Protein AF-A0A2S7XRC5-F1 (afdb_monomer)

Sequence (316 aa):
MIKNNTPDPYVTLWNRCEAWFLEHLQDCMNGDDFTEYQSFRHNADTHIRARSRLYQGEKLDRVMVHQYSLKAGRSGLVIFGYPRVEYAIPCFLLHIGGMPPARTLLILDLAPIDPALDMTPFQTVAAQQRAVLGLPETQVEWLQSVTSPHLLYCPLKPLEPEQFFATFTATIETWRSAYIEPAQRDTNAAAVQRRSAAIVELKRVLLRNDPAFPVFTRAFGQSMSDVFAEAAFGGNPGVTIAEAVEPLPVPGSWINKKLGVSWNADAQERIHEAPAFLRPIIRRIIEKEAVKEEITVVTLELVLRCEKKYRSGMEL

Foldseek 3Di:
DPPPCPDDVVVVLLVVLVVLLCVLCVVFWVSPDWDKDKDWDDDPAWTKIKMWIWIAGDFWFIWIWIWIDTHVQWIWIWIWTHTQLQWQAFIWTWTWTDRPQAFIWTKTARWGLFPPDDCVLVLVLLVVLCVLFVFDLDDDVLCVVTGDSSIGTDHGGGGDSVSVSVSSSSNSVSRVPVGRVPIDGHPPPVSSVSSLVSLLVNLLSCLLAPPCLVVCCVRPNNVVSLVVSCNRAPTVVGDHPVNSQDDQDDAFPDDDPVLLATEGRLLSVVLSPHRPVCSVVLVVQLSVVCSVVVHNYHYNVSSVVSCVVCCVVVVD

Solvent-accessible surface area (backbone atoms only — not comparable to full-atom values): 17193 Å² total; per-residue (Å²): 131,85,74,83,80,70,74,56,68,63,60,54,48,49,51,51,54,51,53,51,51,50,67,77,37,44,94,52,29,44,80,91,54,64,52,76,50,77,49,78,45,80,58,101,88,41,62,29,40,37,39,39,37,39,32,36,34,90,60,26,51,36,32,30,46,33,42,39,35,62,43,94,63,30,37,37,40,35,35,43,34,38,40,26,44,43,34,79,37,50,29,39,41,37,42,37,28,50,39,62,48,64,24,20,32,36,41,41,38,62,19,61,34,49,94,86,58,83,53,63,71,59,43,54,51,35,56,53,40,32,61,76,69,69,43,63,92,65,80,55,78,83,45,59,90,49,44,40,101,51,52,44,46,37,89,49,37,66,48,61,67,67,61,48,49,53,44,52,50,54,51,49,54,45,45,41,65,73,26,56,69,72,45,56,81,54,85,53,66,71,61,29,51,47,24,36,52,40,50,38,50,36,44,38,49,44,71,45,47,51,76,57,49,72,51,36,28,73,71,66,33,59,74,54,29,50,51,53,47,44,64,72,28,38,69,67,71,46,50,54,70,78,78,45,54,74,80,78,75,64,75,48,66,55,60,43,77,91,71,60,30,37,31,37,42,67,29,51,53,62,45,65,75,42,36,64,82,51,36,67,57,53,51,54,52,51,54,50,50,28,54,76,68,73,42,48,61,44,37,46,66,56,51,56,50,47,49,59,65,46,44,78,77,51,79,124

pLDDT: mean 89.85, std 12.12, range [28.38, 98.69]

Organism: NCBI:txid61644

Secondary structure (DSSP, 8-state):
-----PPPHHHHHHHHHHHHHHHHTTTTS-TT-EEEEEEEEE-SS-EEEEEEEEE--SSEEEEEEEEEEEETTEEEEEEEEEEPTTB--PEEEEEEEEETTTEEEEEEEEE-SSTTS--HHHHHHHHHHHHHTT------TTTTTTS-TT-EEEEEE---HHHHHHHHHHHHHHIIIIIITTPPBP--HHHHHHHHHHHHHHHHHHHHH-TTHHHHHHHH-HHHHHHHHHHHH-SSS---HHHHSPPPPPTT--EETTTTEEE-HHHHHHHHTS-TTTHHHHHHHHHHHHHHTT-SEE-HHHHHHHHHHHHTTS--

Structure (mmCIF, N/CA/C/O backbone):
data_AF-A0A2S7XRC5-F1
#
_entry.id   AF-A0A2S7XRC5-F1
#
loop_
_atom_site.group_PDB
_atom_site.id
_atom_site.type_symbol
_atom_site.label_atom_id
_atom_site.label_alt_id
_atom_site.label_comp_id
_atom_site.label_asym_id
_atom_site.label_entity_id
_atom_site.label_seq_id
_atom_site.pdbx_PDB_ins_code
_atom_site.Cartn_x
_atom_site.Cartn_y
_atom_site.Cartn_z
_atom_site.occupancy
_atom_site.B_iso_or_equiv
_atom_site.auth_seq_id
_atom_site.auth_comp_id
_atom_site.auth_asym_id
_atom_site.auth_atom_id
_atom_site.pdbx_PDB_model_num
ATOM 1 N N . MET A 1 1 ? -12.806 -24.763 -27.937 1.00 33.81 1 MET A N 1
ATOM 2 C CA . MET A 1 1 ? -12.629 -25.412 -26.620 1.00 33.81 1 MET A CA 1
ATOM 3 C C . MET A 1 1 ? -12.665 -24.333 -25.557 1.00 33.81 1 MET A C 1
ATOM 5 O O . MET A 1 1 ? -11.723 -23.559 -25.459 1.00 33.81 1 MET A O 1
ATOM 9 N N . ILE A 1 2 ? -13.775 -24.231 -24.830 1.00 33.41 2 ILE A N 1
ATOM 10 C CA . ILE A 1 2 ? -13.886 -23.352 -23.664 1.00 33.41 2 ILE A CA 1
ATOM 11 C C . ILE A 1 2 ? -13.020 -24.010 -22.587 1.00 33.41 2 ILE A C 1
ATOM 13 O O . ILE A 1 2 ? -13.348 -25.101 -22.126 1.00 33.41 2 ILE A O 1
ATOM 17 N N . LYS A 1 3 ? -11.852 -23.434 -22.283 1.00 39.44 3 LYS A N 1
ATOM 18 C CA . LYS A 1 3 ? -11.022 -23.918 -21.173 1.00 39.44 3 LYS A CA 1
ATOM 19 C C . LYS A 1 3 ? -11.856 -23.789 -19.898 1.00 39.44 3 LYS A C 1
ATOM 21 O O . LYS A 1 3 ? -12.401 -22.720 -19.642 1.00 39.44 3 LYS A O 1
ATOM 26 N N . ASN A 1 4 ? -11.976 -24.881 -19.145 1.00 36.28 4 ASN A N 1
ATOM 27 C CA . ASN A 1 4 ? -12.626 -24.893 -17.839 1.00 36.28 4 ASN A CA 1
ATOM 28 C C . ASN A 1 4 ? -12.030 -23.774 -16.972 1.00 36.28 4 ASN A C 1
ATOM 30 O O . ASN A 1 4 ? -10.849 -23.805 -16.631 1.00 36.28 4 ASN A O 1
ATOM 34 N N . ASN A 1 5 ? -12.861 -22.776 -16.675 1.00 44.56 5 ASN A N 1
ATOM 35 C CA . ASN A 1 5 ? -12.553 -21.606 -15.859 1.00 44.56 5 ASN A CA 1
ATOM 36 C C . ASN A 1 5 ? -12.601 -22.006 -14.378 1.00 44.56 5 ASN A C 1
ATOM 38 O O . ASN A 1 5 ? -13.485 -21.587 -13.634 1.00 44.56 5 ASN A O 1
ATOM 42 N N . THR A 1 6 ? -11.685 -22.866 -13.938 1.00 48.94 6 THR A N 1
ATOM 43 C CA . THR A 1 6 ? -11.466 -23.025 -12.500 1.00 48.94 6 THR A CA 1
ATOM 44 C C . THR A 1 6 ? -10.952 -21.675 -11.985 1.00 48.94 6 THR A C 1
ATOM 46 O O . THR A 1 6 ? -9.970 -21.178 -12.547 1.00 48.94 6 THR A O 1
ATOM 49 N N . PRO A 1 7 ? -11.609 -21.033 -10.999 1.00 58.94 7 PRO A N 1
ATOM 50 C CA . PRO A 1 7 ? -11.143 -19.760 -10.466 1.00 58.94 7 PRO A CA 1
ATOM 51 C C . PRO A 1 7 ? -9.694 -19.897 -10.005 1.00 58.94 7 PRO A C 1
ATOM 53 O O . PRO A 1 7 ? -9.343 -20.891 -9.369 1.00 58.94 7 PRO A O 1
ATOM 56 N N . ASP A 1 8 ? -8.858 -18.915 -10.340 1.00 65.19 8 ASP A N 1
ATOM 57 C CA . ASP A 1 8 ? -7.483 -18.855 -9.849 1.00 65.19 8 ASP A CA 1
ATOM 58 C C . ASP A 1 8 ? -7.513 -18.969 -8.307 1.00 65.19 8 ASP A C 1
ATOM 60 O O . ASP A 1 8 ? -8.201 -18.168 -7.661 1.00 65.19 8 ASP A O 1
ATOM 64 N N . PRO A 1 9 ? -6.827 -19.952 -7.692 1.00 62.81 9 PRO A N 1
ATOM 65 C CA . PRO A 1 9 ? -6.855 -20.142 -6.243 1.00 62.81 9 PRO A CA 1
ATOM 66 C C . PRO A 1 9 ? -6.414 -18.883 -5.480 1.00 62.81 9 PRO A C 1
ATOM 68 O O . PRO A 1 9 ? -6.882 -18.647 -4.368 1.00 62.81 9 PRO A O 1
ATOM 71 N N . TYR A 1 10 ? -5.617 -17.997 -6.080 1.00 67.06 10 TYR A N 1
ATOM 72 C CA . TYR A 1 10 ? -5.250 -16.721 -5.461 1.00 67.06 10 TYR A CA 1
ATOM 73 C C . TYR A 1 10 ? -6.361 -15.685 -5.523 1.00 67.06 10 TYR A C 1
ATOM 75 O O . TYR A 1 10 ? -6.536 -14.933 -4.573 1.00 67.06 10 TYR A O 1
ATOM 83 N N . VAL A 1 11 ? -7.193 -15.700 -6.568 1.00 70.50 11 VAL A N 1
ATOM 84 C CA . VAL A 1 11 ? -8.443 -14.924 -6.559 1.00 70.50 11 VAL A CA 1
ATOM 85 C C . VAL A 1 11 ? -9.335 -15.401 -5.410 1.00 70.50 11 VAL A C 1
ATOM 87 O O . VAL A 1 11 ? -9.959 -14.583 -4.742 1.00 70.50 11 VAL A O 1
ATOM 90 N N . THR A 1 12 ? -9.345 -16.704 -5.107 1.00 80.94 12 THR A N 1
ATOM 91 C CA . THR A 1 12 ? -10.087 -17.210 -3.940 1.00 80.94 12 THR A CA 1
ATOM 92 C C . THR A 1 12 ? -9.465 -16.790 -2.604 1.00 80.94 12 THR A C 1
ATOM 94 O O . THR A 1 12 ? -10.208 -16.440 -1.690 1.00 80.94 12 THR A O 1
ATOM 97 N N . LEU A 1 13 ? -8.132 -16.727 -2.500 1.00 88.44 13 LEU A N 1
ATOM 98 C CA . LEU A 1 13 ? -7.438 -16.196 -1.320 1.00 88.44 13 LEU A CA 1
ATOM 99 C C . LEU A 1 13 ? -7.739 -14.707 -1.106 1.00 88.44 13 LEU A C 1
ATOM 101 O O . LEU A 1 13 ? -8.114 -14.319 -0.005 1.00 88.44 13 LEU A O 1
ATOM 105 N N . TRP A 1 14 ? -7.642 -13.876 -2.148 1.00 92.06 14 TRP A N 1
ATOM 106 C CA . TRP A 1 14 ? -7.926 -12.439 -2.046 1.00 92.06 14 TRP A CA 1
ATOM 107 C C . TRP A 1 14 ? -9.383 -12.167 -1.693 1.00 92.06 14 TRP A C 1
ATOM 109 O O . TRP A 1 14 ? -9.654 -11.308 -0.858 1.00 92.06 14 TRP A O 1
ATOM 119 N N . ASN A 1 15 ? -10.315 -12.954 -2.238 1.00 92.69 15 ASN A N 1
ATOM 120 C CA . ASN A 1 15 ? -11.718 -12.898 -1.838 1.00 92.69 15 ASN A CA 1
ATOM 121 C C . ASN A 1 15 ? -11.915 -13.271 -0.363 1.00 92.69 15 ASN A C 1
ATOM 123 O O . ASN A 1 15 ? -12.696 -12.609 0.314 1.00 92.69 15 ASN A O 1
ATOM 127 N N . ARG A 1 16 ? -11.203 -14.286 0.152 1.00 94.81 16 ARG A N 1
ATOM 128 C CA . ARG A 1 16 ? -11.224 -14.632 1.585 1.00 94.81 16 ARG A CA 1
ATOM 129 C C . ARG A 1 16 ? -10.669 -13.497 2.445 1.00 94.81 16 ARG A C 1
ATOM 131 O O . ARG A 1 16 ? -11.303 -13.143 3.431 1.00 94.81 16 ARG A O 1
ATOM 138 N N . CYS A 1 17 ? -9.527 -12.915 2.071 1.00 96.62 17 CYS A N 1
ATOM 139 C CA . CYS A 1 17 ? -8.941 -11.771 2.775 1.00 96.62 17 CYS A CA 1
ATOM 140 C C . CYS A 1 17 ? -9.891 -10.569 2.798 1.00 96.62 17 CYS A C 1
ATOM 142 O O . CYS A 1 17 ? -10.114 -9.996 3.856 1.00 96.62 17 CYS A O 1
ATOM 144 N N . GLU A 1 18 ? -10.474 -10.199 1.655 1.00 95.88 18 GLU A N 1
ATOM 145 C CA . GLU A 1 18 ? -11.425 -9.086 1.584 1.00 95.88 18 GLU A CA 1
ATOM 146 C C . GLU A 1 18 ? -12.687 -9.363 2.402 1.00 95.88 18 GLU A C 1
ATOM 148 O O . GLU A 1 18 ? -13.096 -8.504 3.175 1.00 95.88 18 GLU A O 1
ATOM 153 N N . ALA A 1 19 ? -13.288 -10.549 2.270 1.00 95.56 19 ALA A N 1
ATOM 154 C CA . ALA A 1 19 ? -14.485 -10.903 3.028 1.00 95.56 19 ALA A CA 1
ATOM 155 C C . ALA A 1 19 ? -14.230 -10.828 4.537 1.00 95.56 19 ALA A C 1
ATOM 157 O O . ALA A 1 19 ? -14.980 -10.171 5.254 1.00 95.56 19 ALA A O 1
ATOM 158 N N . TRP A 1 20 ? -13.125 -11.425 4.993 1.00 96.56 20 TRP A N 1
ATOM 159 C CA . TRP A 1 20 ? -12.735 -11.395 6.398 1.00 96.56 20 TRP A CA 1
ATOM 160 C C . TRP A 1 20 ? -12.463 -9.956 6.868 1.00 96.56 20 TRP A C 1
ATOM 162 O O . TRP A 1 20 ? -12.949 -9.559 7.922 1.00 96.56 20 TRP A O 1
ATOM 172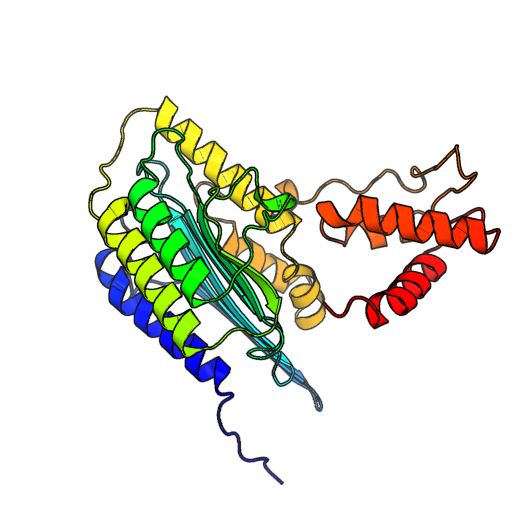 N N . PHE A 1 21 ? -11.757 -9.141 6.072 1.00 96.94 21 PHE A N 1
ATOM 173 C CA . PHE A 1 21 ? -11.474 -7.734 6.392 1.00 96.94 21 PHE A CA 1
ATOM 174 C C . PHE A 1 21 ? -12.752 -6.915 6.587 1.00 96.94 21 PHE A C 1
ATOM 176 O O . PHE A 1 21 ? -12.858 -6.167 7.557 1.00 96.94 21 PHE A O 1
ATOM 183 N N . LEU A 1 22 ? -13.719 -7.060 5.678 1.00 95.31 22 LEU A N 1
ATOM 184 C CA . LEU A 1 22 ? -14.979 -6.322 5.736 1.00 95.31 22 LEU A CA 1
ATOM 185 C C . LEU A 1 22 ? -15.842 -6.768 6.917 1.00 95.31 22 LEU A C 1
ATOM 187 O O . LEU A 1 22 ? -16.359 -5.916 7.630 1.00 95.31 22 LEU A O 1
ATOM 191 N N . GLU A 1 23 ? -15.938 -8.075 7.170 1.00 95.31 23 GLU A N 1
ATOM 192 C CA . GLU A 1 23 ? -16.656 -8.621 8.327 1.00 95.31 23 GLU A CA 1
ATOM 193 C C . GLU A 1 23 ? -16.067 -8.104 9.649 1.00 95.31 23 GLU A C 1
ATOM 195 O O . GLU A 1 23 ? -16.791 -7.645 10.530 1.00 95.31 23 GLU A O 1
ATOM 200 N N . HIS A 1 24 ? -14.739 -8.103 9.778 1.00 95.31 24 HIS A N 1
ATOM 201 C CA . HIS A 1 24 ? -14.077 -7.747 11.034 1.00 95.31 24 HIS A CA 1
ATOM 202 C C . HIS A 1 24 ? -13.977 -6.240 11.266 1.00 95.31 24 HIS A C 1
ATOM 204 O O . HIS A 1 24 ? -13.716 -5.831 12.395 1.00 95.31 24 HIS A O 1
ATOM 210 N N . LEU A 1 25 ? -14.200 -5.408 10.249 1.00 95.75 25 LEU A N 1
ATOM 211 C CA . LEU A 1 25 ? -14.214 -3.948 10.373 1.00 95.75 25 LEU A CA 1
ATOM 212 C C . LEU A 1 25 ? -15.591 -3.330 10.101 1.00 95.75 25 LEU A C 1
ATOM 214 O O . LEU A 1 25 ? -15.684 -2.109 9.986 1.00 95.75 25 LEU A O 1
ATOM 218 N N . GLN A 1 26 ? -16.655 -4.135 10.046 1.00 92.19 26 GLN A N 1
ATOM 219 C CA . GLN A 1 26 ? -18.020 -3.656 9.800 1.00 92.19 26 GLN A CA 1
ATOM 220 C C . GLN A 1 26 ? -18.483 -2.607 10.826 1.00 92.19 26 GLN A C 1
ATOM 222 O O . GLN A 1 26 ? -19.192 -1.676 10.474 1.00 92.19 26 GLN A O 1
ATOM 227 N N . ASP A 1 27 ? -18.023 -2.702 12.078 1.00 93.06 27 ASP A N 1
ATOM 228 C CA . ASP A 1 27 ? -18.359 -1.731 13.132 1.00 93.06 27 ASP A CA 1
ATOM 229 C C . ASP A 1 27 ? -17.512 -0.446 13.037 1.00 93.06 27 ASP A C 1
ATOM 231 O O . ASP A 1 27 ? -17.757 0.536 13.734 1.00 93.06 27 ASP A O 1
ATOM 235 N N . CYS A 1 28 ? -16.469 -0.457 12.203 1.00 94.88 28 CYS A N 1
ATOM 236 C CA . CYS A 1 28 ? -15.514 0.637 12.033 1.00 94.88 28 CYS A CA 1
ATOM 237 C C . CYS A 1 28 ? -15.735 1.425 10.731 1.00 94.88 28 CYS A C 1
ATOM 239 O O . CYS A 1 28 ? -15.130 2.487 10.562 1.00 94.88 28 CYS A O 1
ATOM 241 N N . MET A 1 29 ? -16.551 0.909 9.806 1.00 94.69 29 MET A N 1
ATOM 242 C CA . MET A 1 29 ? -16.773 1.457 8.465 1.00 94.69 29 MET A CA 1
ATOM 243 C C . MET A 1 29 ? -18.224 1.269 8.024 1.00 94.69 29 MET A C 1
ATOM 245 O O . MET A 1 29 ? -18.870 0.294 8.387 1.00 94.69 29 MET A O 1
ATOM 249 N N . ASN A 1 30 ? -18.712 2.141 7.148 1.00 91.38 30 ASN A N 1
ATOM 250 C CA . ASN A 1 30 ? -20.016 1.970 6.517 1.00 91.38 30 ASN A CA 1
ATOM 251 C C . ASN A 1 30 ? -19.914 0.910 5.409 1.00 91.38 30 ASN A C 1
ATOM 253 O O . ASN A 1 30 ? -19.579 1.226 4.270 1.00 91.38 30 ASN A O 1
ATOM 257 N N . GLY A 1 31 ? -20.180 -0.356 5.738 1.00 87.50 31 GLY A N 1
ATOM 258 C CA . GLY A 1 31 ? -20.081 -1.467 4.779 1.00 87.50 31 GLY A CA 1
ATOM 259 C C . GLY A 1 31 ? -21.013 -1.340 3.565 1.00 87.50 31 GLY A C 1
ATOM 260 O O . GLY A 1 31 ? -20.661 -1.790 2.475 1.00 87.50 31 GLY A O 1
ATOM 261 N N . ASP A 1 32 ? -22.158 -0.678 3.741 1.00 90.25 32 ASP A N 1
ATOM 262 C CA . ASP A 1 32 ? -23.186 -0.503 2.705 1.00 90.25 32 ASP A CA 1
ATOM 263 C C . ASP A 1 32 ? -23.032 0.792 1.884 1.00 90.25 32 ASP A C 1
ATOM 265 O O . ASP A 1 32 ? -23.753 0.987 0.905 1.00 90.25 32 ASP A O 1
ATOM 269 N N . ASP A 1 33 ? -22.097 1.674 2.255 1.00 92.62 33 ASP A N 1
ATOM 270 C CA . ASP A 1 33 ? -21.839 2.947 1.573 1.00 92.62 33 ASP A CA 1
ATOM 271 C C . ASP A 1 33 ? -20.382 3.007 1.109 1.00 92.62 33 ASP A C 1
ATOM 273 O O . ASP A 1 33 ? -19.465 3.353 1.860 1.00 92.62 33 ASP A O 1
ATOM 277 N N . PHE A 1 34 ? -20.162 2.611 -0.145 1.00 95.69 34 PHE A N 1
ATOM 278 C CA . PHE A 1 34 ? -18.839 2.586 -0.750 1.00 95.69 34 PHE A C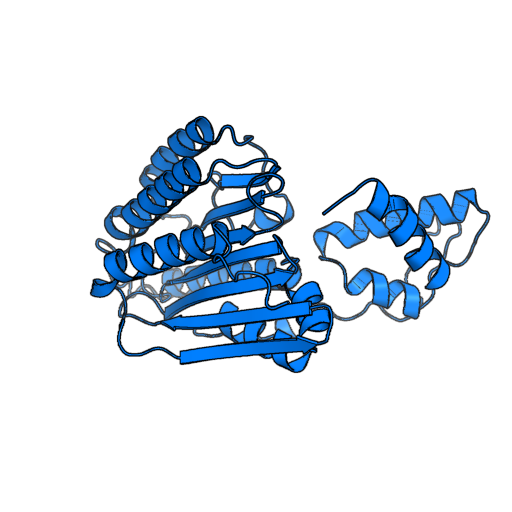A 1
ATOM 279 C C . PHE A 1 34 ? -18.854 3.064 -2.198 1.00 95.69 34 PHE A C 1
ATOM 281 O O . PHE A 1 34 ? -19.815 2.880 -2.945 1.00 95.69 34 PHE A O 1
ATOM 288 N N . THR A 1 35 ? -17.728 3.633 -2.623 1.00 96.69 35 THR A N 1
ATOM 289 C CA . THR A 1 35 ? -17.473 3.938 -4.037 1.00 96.69 35 THR A CA 1
ATOM 290 C C . THR A 1 35 ? -16.645 2.823 -4.660 1.00 96.69 35 THR A C 1
ATOM 292 O O . THR A 1 35 ? -15.665 2.372 -4.066 1.00 96.69 35 THR A O 1
ATOM 295 N N . GLU A 1 36 ? -17.002 2.384 -5.868 1.00 96.56 36 GLU A N 1
ATOM 296 C CA . GLU A 1 36 ? -16.276 1.334 -6.584 1.00 96.56 36 GLU A CA 1
ATOM 297 C C . GLU A 1 36 ? -15.803 1.798 -7.962 1.00 96.56 36 GLU A C 1
ATOM 299 O O . GLU A 1 36 ? -16.566 2.346 -8.755 1.00 96.56 36 GLU A O 1
ATOM 304 N N . TYR A 1 37 ? -14.540 1.503 -8.264 1.00 94.75 37 TYR A N 1
ATOM 305 C CA . TYR A 1 37 ? -13.946 1.665 -9.585 1.00 94.75 37 TYR A CA 1
ATOM 306 C C . TYR A 1 37 ? -13.576 0.292 -10.122 1.00 94.75 37 TYR A C 1
ATOM 308 O O . TYR A 1 37 ? -12.879 -0.475 -9.454 1.00 94.75 37 TYR A O 1
ATOM 316 N N . GLN A 1 38 ? -14.006 -0.013 -11.341 1.00 94.44 38 GLN A N 1
ATOM 317 C CA . GLN A 1 38 ? -13.628 -1.240 -12.028 1.00 94.44 38 GLN A CA 1
ATOM 318 C C . GLN A 1 38 ? -13.023 -0.917 -13.386 1.00 94.44 38 GLN A C 1
ATOM 320 O O . GLN A 1 38 ? -13.553 -0.104 -14.140 1.00 94.44 38 GLN A O 1
ATOM 325 N N . SER A 1 39 ? -11.940 -1.610 -13.719 1.00 92.44 39 SER A N 1
ATOM 326 C CA . SER A 1 39 ? -11.398 -1.632 -15.068 1.00 92.44 39 SER A CA 1
ATOM 327 C C . SER A 1 39 ? -11.274 -3.068 -15.553 1.00 92.44 39 SER A C 1
ATOM 329 O O . SER A 1 39 ? -10.920 -3.995 -14.815 1.00 92.44 39 SER A O 1
ATOM 331 N N . PHE A 1 40 ? -11.588 -3.253 -16.828 1.00 92.56 40 PHE A N 1
ATOM 332 C CA . PHE A 1 40 ? -11.475 -4.532 -17.497 1.00 92.56 40 PHE A CA 1
ATOM 333 C C . PHE A 1 40 ? -10.897 -4.316 -18.886 1.00 92.56 40 PHE A C 1
ATOM 335 O O . PHE A 1 40 ? -11.355 -3.455 -19.637 1.00 92.56 40 PHE A O 1
ATOM 342 N N . ARG A 1 41 ? -9.884 -5.108 -19.230 1.00 88.38 41 ARG A N 1
ATOM 343 C CA . ARG A 1 41 ? -9.322 -5.160 -20.574 1.00 88.38 41 ARG A CA 1
ATOM 344 C C . ARG A 1 41 ? -9.315 -6.597 -21.050 1.00 88.38 41 ARG A C 1
ATOM 346 O O . ARG A 1 41 ? -8.783 -7.483 -20.384 1.00 88.38 41 ARG A O 1
ATOM 353 N N . HIS A 1 42 ? -9.870 -6.785 -22.237 1.00 85.94 42 HIS A N 1
ATOM 354 C CA . HIS A 1 42 ? -9.969 -8.075 -22.890 1.00 85.94 42 HIS A CA 1
ATOM 355 C C . HIS A 1 42 ? -9.409 -7.990 -24.303 1.00 85.94 42 HIS A C 1
ATOM 357 O O . HIS A 1 42 ? -9.790 -7.117 -25.083 1.00 85.94 42 HIS A O 1
ATOM 363 N N . ASN A 1 43 ? -8.509 -8.908 -24.627 1.00 82.31 43 ASN A N 1
ATOM 364 C CA . ASN A 1 43 ? -8.133 -9.224 -25.998 1.00 82.31 43 ASN A CA 1
ATOM 365 C C . ASN A 1 43 ? -7.902 -10.740 -26.125 1.00 82.31 43 ASN A C 1
ATOM 367 O O . ASN A 1 43 ? -8.078 -11.477 -25.157 1.00 82.31 43 ASN A O 1
ATOM 371 N N . ALA A 1 44 ? -7.511 -11.196 -27.318 1.00 77.88 44 ALA A N 1
ATOM 372 C CA . ALA A 1 44 ? -7.331 -12.617 -27.620 1.00 77.88 44 ALA A CA 1
ATOM 373 C C . ALA A 1 44 ? -6.404 -13.361 -26.634 1.00 77.88 44 ALA A C 1
ATOM 375 O O . ALA A 1 44 ? -6.629 -14.540 -26.371 1.00 77.88 44 ALA A O 1
ATOM 376 N N . ASP A 1 45 ? -5.423 -12.666 -26.047 1.00 73.38 45 ASP A N 1
ATOM 377 C CA . ASP A 1 45 ? -4.353 -13.273 -25.245 1.00 73.38 45 ASP A CA 1
ATOM 378 C C . ASP A 1 45 ? -4.356 -12.842 -23.769 1.00 73.38 45 ASP A C 1
ATOM 380 O O . ASP A 1 45 ? -3.660 -13.433 -22.942 1.00 73.38 45 ASP A O 1
ATOM 384 N N . THR A 1 46 ? -5.115 -11.802 -23.405 1.00 75.62 46 THR A N 1
ATOM 385 C CA . THR A 1 46 ? -5.064 -11.191 -22.069 1.00 75.62 46 THR A CA 1
ATOM 386 C C . THR A 1 46 ? -6.444 -10.844 -21.531 1.00 75.62 46 THR A C 1
ATOM 388 O O . THR A 1 46 ? -7.294 -10.277 -22.216 1.00 75.62 46 THR A O 1
ATOM 391 N N . HIS A 1 47 ? -6.638 -11.196 -20.263 1.00 84.31 47 HIS A N 1
ATOM 392 C CA . HIS A 1 47 ? -7.784 -10.824 -19.448 1.00 84.31 47 HIS A CA 1
ATOM 393 C C . HIS A 1 47 ? -7.230 -10.099 -18.226 1.00 84.31 47 HIS A C 1
ATOM 395 O O . HIS A 1 47 ? -6.648 -10.728 -17.343 1.00 84.31 47 HIS A O 1
ATOM 401 N N . ILE A 1 48 ? -7.356 -8.776 -18.220 1.00 89.62 48 ILE A N 1
ATOM 402 C CA . ILE A 1 48 ? -6.843 -7.913 -17.158 1.00 89.62 48 ILE A CA 1
ATOM 403 C C . ILE A 1 48 ? -8.042 -7.312 -16.436 1.00 89.62 48 ILE A C 1
ATOM 405 O O . ILE A 1 48 ? -8.925 -6.738 -17.075 1.00 89.62 48 ILE A O 1
ATOM 409 N N . ARG A 1 49 ? -8.076 -7.419 -15.112 1.00 92.88 49 ARG A N 1
ATOM 410 C CA . ARG A 1 49 ? -9.116 -6.832 -14.269 1.00 92.88 49 ARG A CA 1
ATOM 411 C C . ARG A 1 49 ? -8.477 -6.110 -13.096 1.00 92.88 49 ARG A C 1
ATOM 413 O O . ARG A 1 49 ? -7.549 -6.637 -12.491 1.00 92.88 49 ARG A O 1
ATOM 420 N N . ALA A 1 50 ? -9.009 -4.951 -12.748 1.00 93.88 50 ALA A N 1
ATOM 421 C CA . ALA A 1 50 ? -8.730 -4.304 -11.478 1.00 93.88 50 ALA A CA 1
ATOM 422 C C . ALA A 1 50 ? -10.028 -3.755 -10.879 1.00 93.88 50 ALA A C 1
ATOM 424 O O . ALA A 1 50 ? -10.943 -3.360 -11.606 1.00 93.88 50 ALA A O 1
ATOM 425 N N . ARG A 1 51 ? -10.124 -3.776 -9.552 1.00 95.25 51 ARG A N 1
ATOM 426 C CA . ARG A 1 51 ? -11.270 -3.280 -8.792 1.00 95.25 51 ARG A CA 1
ATOM 427 C C . ARG A 1 51 ? -10.772 -2.587 -7.535 1.00 95.25 51 ARG A C 1
ATOM 429 O O . ARG A 1 51 ? -10.108 -3.238 -6.739 1.00 95.25 51 ARG A O 1
ATOM 436 N N . SER A 1 52 ? -11.154 -1.332 -7.335 1.00 96.88 52 SER A N 1
ATOM 437 C CA . SER A 1 52 ? -10.971 -0.591 -6.082 1.00 96.88 52 SER A CA 1
ATOM 438 C C . SER A 1 52 ? -12.323 -0.341 -5.433 1.00 96.88 52 SER A C 1
ATOM 440 O O . SER A 1 52 ? -13.214 0.179 -6.097 1.00 96.88 52 SER A O 1
ATOM 442 N N . ARG A 1 53 ? -12.458 -0.638 -4.143 1.00 97.38 53 ARG A N 1
ATOM 443 C CA . ARG A 1 53 ? -13.576 -0.201 -3.300 1.00 97.38 53 ARG A CA 1
ATOM 444 C C . ARG A 1 53 ? -13.070 0.758 -2.240 1.00 97.38 53 ARG A C 1
ATOM 446 O O . ARG A 1 53 ? -12.026 0.497 -1.648 1.00 97.38 53 ARG A O 1
ATOM 453 N N . LEU A 1 54 ? -13.798 1.844 -2.024 1.00 97.62 54 LEU A N 1
ATOM 454 C CA . LEU A 1 54 ? -13.495 2.865 -1.031 1.00 97.62 54 LEU A CA 1
ATOM 455 C C . LEU A 1 54 ? -14.598 2.915 0.012 1.00 97.62 54 LEU A C 1
ATOM 457 O O . LEU A 1 54 ? -15.740 3.212 -0.327 1.00 97.62 54 LEU A O 1
ATOM 461 N N . TYR A 1 55 ? -14.216 2.692 1.261 1.00 97.31 55 TYR A N 1
ATOM 462 C CA . TYR A 1 55 ? -15.081 2.792 2.427 1.00 97.31 55 TYR A CA 1
ATOM 463 C C . TYR A 1 55 ? -14.631 3.951 3.313 1.00 97.31 55 TYR A C 1
ATOM 465 O O . TYR A 1 55 ? -13.468 4.372 3.276 1.00 97.31 55 TYR A O 1
ATOM 473 N N . GLN A 1 56 ? -15.547 4.438 4.140 1.00 96.81 56 GLN A N 1
ATOM 474 C CA . GLN A 1 56 ? -15.276 5.432 5.175 1.00 96.81 56 GLN A CA 1
ATOM 475 C C . GLN A 1 56 ? -15.946 5.008 6.479 1.00 96.81 56 GLN A C 1
ATOM 477 O O . GLN A 1 56 ? -16.865 4.192 6.480 1.00 96.81 56 GLN A O 1
ATOM 482 N N . GLY A 1 57 ? -15.498 5.576 7.592 1.00 96.25 57 GLY A N 1
ATOM 483 C CA . GLY A 1 57 ? -16.095 5.350 8.900 1.00 96.25 57 GLY A CA 1
ATOM 484 C C . GLY A 1 57 ? -15.984 6.565 9.810 1.00 96.25 57 GLY A C 1
ATOM 485 O O . GLY A 1 57 ? -15.547 7.651 9.407 1.00 96.25 57 GLY A O 1
ATOM 486 N N . GLU A 1 58 ? -16.369 6.377 11.072 1.00 96.56 58 GLU A N 1
ATOM 487 C CA . GLU A 1 58 ? -16.250 7.428 12.084 1.00 96.56 58 GLU A CA 1
ATOM 488 C C . GLU A 1 58 ? -14.779 7.795 12.311 1.00 96.56 58 GLU A C 1
ATOM 490 O O . GLU A 1 58 ? -14.416 8.961 12.194 1.00 96.56 58 GLU A O 1
ATOM 495 N N . LYS A 1 59 ? -13.916 6.802 12.564 1.00 98.06 59 LYS A N 1
ATOM 496 C CA . LYS A 1 59 ? -12.488 7.012 12.869 1.00 98.06 59 LYS A CA 1
ATOM 497 C C . LYS A 1 59 ? -11.567 6.846 11.658 1.00 98.06 59 LYS A C 1
ATOM 499 O O . LYS A 1 59 ? -10.400 7.229 11.712 1.00 98.06 59 LYS A O 1
ATOM 504 N N . LEU A 1 60 ? -12.083 6.279 10.569 1.00 97.75 60 LEU A N 1
ATOM 505 C CA . LEU A 1 60 ? -11.341 5.991 9.344 1.00 97.75 60 LEU A CA 1
ATOM 506 C C . LEU A 1 60 ? -11.799 6.936 8.232 1.00 97.75 60 LEU A C 1
ATOM 508 O O . LEU A 1 60 ? -12.966 6.921 7.847 1.00 97.75 60 LEU A O 1
ATOM 512 N N . ASP A 1 61 ? -10.890 7.772 7.727 1.00 97.19 61 ASP A N 1
ATOM 513 C CA . ASP A 1 61 ? -11.198 8.724 6.652 1.00 97.19 61 ASP A CA 1
ATOM 514 C C . ASP A 1 61 ? -11.401 8.000 5.323 1.00 97.19 61 ASP A C 1
ATOM 516 O O . ASP A 1 61 ? -12.311 8.314 4.553 1.00 97.19 61 ASP A O 1
ATOM 520 N N . ARG A 1 62 ? -10.537 7.018 5.057 1.00 96.69 62 ARG A N 1
ATOM 521 C CA . ARG A 1 62 ? -10.539 6.285 3.800 1.00 96.69 62 ARG A CA 1
ATOM 522 C C . ARG A 1 62 ? -9.932 4.907 3.971 1.00 96.69 62 ARG A C 1
ATOM 524 O O . ARG A 1 62 ? -8.789 4.778 4.401 1.00 96.69 62 ARG A O 1
ATOM 531 N N . VAL A 1 63 ? -10.673 3.895 3.545 1.00 97.81 63 VAL A N 1
ATOM 532 C CA . VAL A 1 63 ? -10.200 2.517 3.453 1.00 97.81 63 VAL A CA 1
ATOM 533 C C . VAL A 1 63 ? -10.376 2.031 2.026 1.00 97.81 63 VAL A C 1
ATOM 535 O O . VAL A 1 63 ? -11.495 1.821 1.563 1.00 97.81 63 VAL A O 1
ATOM 538 N N . MET A 1 64 ? -9.264 1.877 1.316 1.00 97.75 64 MET A N 1
ATOM 539 C CA . MET A 1 64 ? -9.247 1.313 -0.025 1.00 97.75 64 MET A CA 1
ATOM 540 C C . MET A 1 64 ? -8.986 -0.185 0.053 1.00 97.75 64 MET A C 1
ATOM 542 O O . MET A 1 64 ? -7.978 -0.594 0.617 1.00 97.75 64 MET A O 1
ATOM 546 N N . VAL A 1 65 ? -9.832 -0.981 -0.598 1.00 97.62 65 VAL A N 1
ATOM 547 C CA . VAL A 1 65 ? -9.564 -2.385 -0.923 1.00 97.62 65 VAL A CA 1
ATOM 548 C C . VAL A 1 65 ? -9.445 -2.510 -2.435 1.00 97.62 65 VAL A C 1
ATOM 550 O O . VAL A 1 65 ? -10.415 -2.303 -3.163 1.00 97.62 65 VAL A O 1
ATOM 553 N N . HIS A 1 66 ? -8.250 -2.827 -2.918 1.00 96.38 66 HIS A N 1
ATOM 554 C CA . HIS A 1 66 ? -7.945 -2.934 -4.335 1.00 96.38 66 HIS A CA 1
ATOM 555 C C . HIS A 1 66 ? -7.470 -4.339 -4.692 1.00 96.38 66 HIS A C 1
ATOM 557 O O . HIS A 1 66 ? -6.472 -4.825 -4.169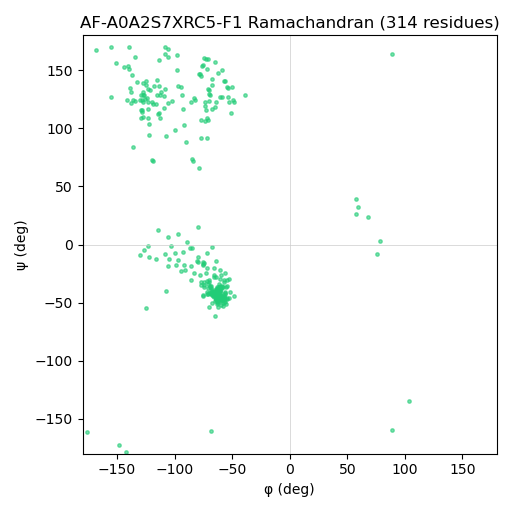 1.00 96.38 66 HIS A 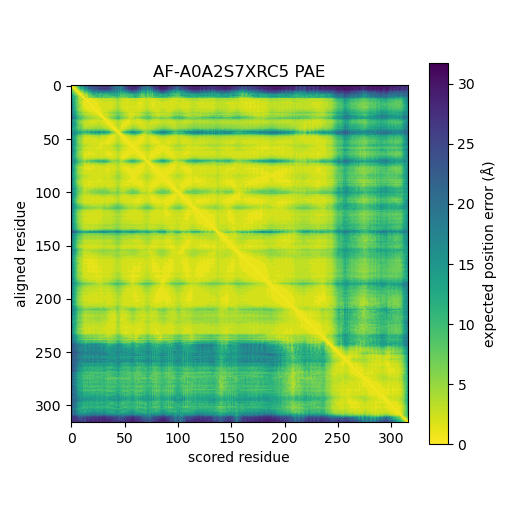O 1
ATOM 563 N N . GLN A 1 67 ? -8.161 -4.984 -5.624 1.00 95.12 67 GLN A N 1
ATOM 564 C CA . GLN A 1 67 ? -7.765 -6.271 -6.180 1.00 95.12 67 GLN A CA 1
ATOM 565 C C . GLN A 1 67 ? -7.450 -6.131 -7.661 1.00 95.12 67 GLN A C 1
ATOM 567 O O . GLN A 1 67 ? -8.180 -5.462 -8.396 1.00 95.12 67 GLN A O 1
ATOM 572 N N . TYR A 1 68 ? -6.422 -6.835 -8.125 1.00 92.50 68 TYR A N 1
ATOM 573 C CA . TYR A 1 68 ? -6.095 -6.882 -9.544 1.00 92.50 68 TYR A CA 1
ATOM 574 C C . TYR A 1 68 ? -5.657 -8.271 -10.007 1.00 92.50 68 TYR A C 1
ATOM 576 O O . TYR A 1 68 ? -5.098 -9.070 -9.259 1.00 92.50 68 TYR A O 1
ATOM 584 N N . SER A 1 69 ? -5.878 -8.537 -11.291 1.00 91.00 69 SER A N 1
ATOM 585 C CA . SER A 1 69 ? -5.360 -9.679 -12.037 1.00 91.00 69 SER A CA 1
ATOM 586 C C . SER A 1 69 ? -4.901 -9.181 -13.402 1.00 91.00 69 SER A C 1
ATOM 588 O O . SER A 1 69 ? -5.670 -8.553 -14.128 1.00 91.00 69 SER A O 1
ATOM 590 N N . LEU A 1 70 ? -3.624 -9.384 -13.727 1.00 84.44 70 LEU A N 1
ATOM 591 C CA . LEU A 1 70 ? -2.985 -8.771 -14.897 1.00 84.44 70 LEU A CA 1
ATOM 592 C C . LEU A 1 70 ? -2.712 -9.760 -16.027 1.00 84.44 70 LEU A C 1
ATOM 594 O O . LEU A 1 70 ? -2.819 -9.430 -17.201 1.00 84.44 70 LEU A O 1
ATOM 598 N N . LYS A 1 71 ? -2.284 -10.965 -15.670 1.00 81.75 71 LYS A N 1
ATOM 599 C CA . LYS A 1 71 ? -2.079 -12.103 -16.569 1.00 81.75 71 LYS A CA 1
ATOM 600 C C . LYS A 1 71 ? -2.194 -13.370 -15.734 1.00 81.75 71 LYS A C 1
ATOM 602 O O . LYS A 1 71 ? -2.198 -13.281 -14.508 1.00 81.75 71 LYS A O 1
ATOM 607 N N . ALA A 1 72 ? -2.242 -14.535 -16.373 1.00 79.00 72 ALA A N 1
ATOM 608 C CA . ALA A 1 72 ? -2.311 -15.812 -15.663 1.00 79.00 72 ALA A CA 1
ATOM 609 C C . ALA A 1 72 ? -1.257 -15.890 -14.539 1.00 79.00 72 ALA A C 1
ATOM 611 O O . ALA A 1 72 ? -0.066 -15.689 -14.789 1.00 79.00 72 ALA A O 1
ATOM 612 N N . GLY A 1 73 ? -1.719 -16.108 -13.304 1.00 80.81 73 GLY A N 1
ATOM 613 C CA . GLY A 1 73 ? -0.892 -16.189 -12.098 1.00 80.81 73 GLY A CA 1
ATOM 614 C C . GLY A 1 73 ? -0.365 -14.858 -11.549 1.00 80.81 73 GLY A C 1
ATOM 615 O O . GLY A 1 73 ? 0.183 -14.859 -10.456 1.00 80.81 73 GLY A O 1
ATOM 616 N N . ARG A 1 74 ? -0.521 -13.722 -12.251 1.00 87.12 74 ARG A N 1
ATOM 617 C CA . ARG A 1 74 ? -0.130 -12.396 -11.745 1.00 87.12 74 ARG A CA 1
ATOM 618 C C . ARG A 1 74 ? -1.342 -11.649 -11.207 1.00 87.12 74 ARG A C 1
ATOM 620 O O . ARG A 1 74 ? -2.072 -11.020 -11.977 1.00 87.12 74 ARG A O 1
ATOM 627 N N . SER A 1 75 ? -1.514 -11.683 -9.896 1.00 90.75 75 SER A N 1
ATOM 628 C CA . SER A 1 75 ? -2.606 -11.028 -9.178 1.00 90.75 75 SER A CA 1
ATOM 629 C C . SER A 1 75 ? -2.105 -10.405 -7.879 1.00 90.75 75 SER A C 1
ATOM 631 O O . SER A 1 75 ? -0.958 -10.623 -7.483 1.00 90.75 75 SER A O 1
ATOM 633 N N . GLY A 1 76 ? -2.953 -9.611 -7.237 1.00 92.94 76 GLY A N 1
ATOM 634 C CA . GLY A 1 76 ? -2.629 -9.018 -5.952 1.00 92.94 76 GLY A CA 1
ATOM 635 C C . GLY A 1 76 ? -3.822 -8.387 -5.254 1.00 92.94 76 GLY A C 1
ATOM 636 O O . GLY A 1 76 ? -4.883 -8.176 -5.850 1.00 92.94 76 GLY A O 1
ATOM 637 N N . LEU A 1 77 ? -3.590 -8.081 -3.983 1.00 95.25 77 LEU A N 1
ATOM 638 C CA . LEU A 1 77 ? -4.482 -7.386 -3.073 1.00 95.25 77 LEU A CA 1
ATOM 639 C C . LEU A 1 77 ? -3.700 -6.235 -2.434 1.00 95.25 77 LEU A C 1
ATOM 641 O O . LEU A 1 77 ? -2.607 -6.418 -1.899 1.00 95.25 77 LEU A O 1
ATOM 645 N N . VAL A 1 78 ? -4.270 -5.043 -2.489 1.00 96.38 78 VAL A N 1
ATOM 646 C CA . VAL A 1 78 ? -3.737 -3.843 -1.854 1.00 96.38 78 VAL A CA 1
ATOM 647 C C . VAL A 1 78 ? -4.822 -3.292 -0.948 1.00 96.38 78 VAL A C 1
ATOM 649 O O . VAL A 1 78 ? -5.949 -3.086 -1.395 1.00 96.38 78 VAL A O 1
ATOM 652 N N . ILE A 1 79 ? -4.501 -3.072 0.322 1.00 98.00 79 ILE A N 1
ATOM 653 C CA . ILE A 1 79 ? -5.409 -2.430 1.268 1.00 98.00 79 ILE A CA 1
ATOM 654 C C . ILE A 1 79 ? -4.677 -1.275 1.927 1.00 98.00 79 ILE A C 1
ATOM 656 O O . ILE A 1 79 ? -3.639 -1.476 2.554 1.00 98.00 79 ILE A O 1
ATOM 660 N N . PHE A 1 80 ? -5.243 -0.078 1.809 1.00 98.25 80 PHE A N 1
ATOM 661 C CA . PHE A 1 80 ? -4.768 1.098 2.527 1.00 98.25 80 PHE A CA 1
ATOM 662 C C . PHE A 1 80 ? -5.874 1.617 3.433 1.00 98.25 80 PHE A C 1
ATOM 664 O O . PHE A 1 80 ? -6.954 1.957 2.956 1.00 98.25 80 PHE A O 1
ATOM 671 N N . GLY A 1 81 ? -5.601 1.674 4.734 1.00 98.12 81 GLY A N 1
ATOM 672 C CA . GLY A 1 81 ? -6.496 2.234 5.739 1.00 98.12 81 GLY A CA 1
ATOM 673 C C . GLY A 1 81 ? -5.906 3.502 6.335 1.00 98.12 81 GLY A C 1
ATOM 674 O O . GLY A 1 81 ? -4.945 3.436 7.101 1.00 98.12 81 GLY A O 1
ATOM 675 N N . TYR A 1 82 ? -6.489 4.652 6.004 1.00 98.50 82 TYR A N 1
ATOM 676 C CA . TYR A 1 82 ? -6.100 5.951 6.541 1.00 98.50 82 TYR A CA 1
ATOM 677 C C . TYR A 1 82 ? -7.096 6.395 7.615 1.00 98.50 82 TYR A C 1
ATOM 679 O O . TYR A 1 82 ? -8.298 6.498 7.340 1.00 98.50 82 TYR A O 1
ATOM 687 N N . PRO A 1 83 ? -6.627 6.673 8.839 1.00 98.19 83 PRO A N 1
ATOM 688 C CA . PRO A 1 83 ? -7.478 7.202 9.888 1.00 98.19 83 PRO A CA 1
ATOM 689 C C . PRO A 1 83 ? -7.791 8.675 9.636 1.00 98.19 83 PRO A C 1
ATOM 691 O O . PRO A 1 83 ? -7.061 9.374 8.929 1.00 98.19 83 PRO A O 1
ATOM 694 N N . ARG A 1 84 ? -8.855 9.170 10.267 1.00 98.19 84 ARG A N 1
ATOM 695 C CA . ARG A 1 84 ? -9.043 10.614 10.403 1.00 98.19 84 ARG A CA 1
ATOM 696 C C . ARG A 1 84 ? -7.967 11.176 11.328 1.00 98.19 84 ARG A C 1
ATOM 698 O O . ARG A 1 84 ? -7.605 10.554 12.328 1.00 98.19 84 ARG A O 1
ATOM 705 N N . VAL A 1 85 ? -7.482 12.370 11.008 1.00 97.81 85 VAL A N 1
ATOM 706 C CA . VAL A 1 85 ? -6.344 13.010 11.690 1.00 97.81 85 VAL A CA 1
ATOM 707 C C . VAL A 1 85 ? -6.597 13.332 13.159 1.00 97.81 85 VAL A C 1
ATOM 709 O O . VAL A 1 85 ? -5.647 13.605 13.883 1.00 97.81 85 VAL A O 1
ATOM 712 N N . GLU A 1 86 ? -7.846 13.288 13.620 1.00 98.00 86 GLU A N 1
ATOM 713 C CA . GLU A 1 86 ? -8.217 13.452 15.022 1.00 98.00 86 GLU A CA 1
ATOM 714 C C . GLU A 1 86 ? -8.008 12.191 15.862 1.00 98.00 86 GLU A C 1
ATOM 716 O O . GLU A 1 86 ? -7.890 12.308 17.079 1.00 98.00 86 GLU A O 1
ATOM 721 N N . TYR A 1 87 ? -7.821 11.009 15.269 1.00 98.19 87 TYR A N 1
ATOM 722 C CA . TYR A 1 87 ? -7.594 9.757 16.005 1.00 98.19 87 TYR A CA 1
ATOM 723 C C . TYR A 1 87 ? -6.146 9.267 15.874 1.00 98.19 87 TYR A C 1
ATOM 725 O O . TYR A 1 87 ? -5.541 9.332 14.804 1.00 98.19 87 TYR A O 1
ATOM 733 N N . ALA A 1 88 ? -5.530 8.870 16.989 1.00 97.69 88 ALA A N 1
ATOM 734 C CA . ALA A 1 88 ? -4.149 8.384 17.016 1.00 97.69 88 ALA A CA 1
ATOM 735 C C . ALA A 1 88 ? -4.128 6.890 16.665 1.00 97.69 88 ALA A C 1
ATOM 737 O O . ALA A 1 88 ? -3.961 6.031 17.522 1.00 97.69 88 ALA A O 1
ATOM 738 N N . ILE A 1 89 ? -4.384 6.593 15.394 1.00 98.62 89 ILE A N 1
ATOM 739 C CA . ILE A 1 89 ? -4.479 5.237 14.844 1.00 98.62 89 ILE A CA 1
ATOM 740 C C . ILE A 1 89 ? -3.359 5.101 13.802 1.00 98.62 89 ILE A C 1
ATOM 742 O O . ILE A 1 89 ? -3.166 6.032 13.029 1.00 98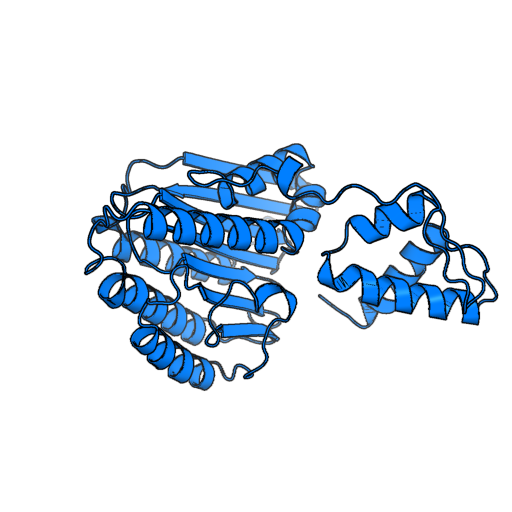.62 89 ILE A O 1
ATOM 746 N N . PRO A 1 90 ? -2.597 4.001 13.739 1.00 98.69 90 PRO A N 1
ATOM 747 C CA . PRO A 1 90 ? -1.612 3.818 12.681 1.00 98.69 90 PRO A CA 1
ATOM 748 C C . PRO A 1 90 ? -2.314 3.543 11.342 1.00 98.69 90 PRO A C 1
ATOM 750 O O . PRO A 1 90 ? -3.411 2.979 11.309 1.00 98.69 90 PRO A O 1
ATOM 753 N N . CYS A 1 91 ? -1.693 3.913 10.223 1.00 98.69 91 CYS A N 1
ATOM 754 C CA . CYS A 1 91 ? -2.215 3.561 8.905 1.00 98.69 91 CYS A CA 1
ATOM 755 C C . CYS A 1 91 ? -2.034 2.064 8.642 1.00 98.69 91 CYS A C 1
ATOM 757 O O . CYS A 1 91 ? -0.945 1.528 8.837 1.00 98.69 91 CYS A O 1
ATOM 759 N N . PHE A 1 92 ? -3.075 1.401 8.145 1.00 98.69 92 PHE A N 1
ATOM 760 C CA . PHE A 1 92 ? -2.968 0.017 7.695 1.00 98.69 92 PHE A CA 1
ATOM 761 C C . PHE A 1 92 ? -2.415 -0.016 6.276 1.00 98.69 92 PHE A C 1
ATOM 763 O O . PHE A 1 92 ? -2.998 0.594 5.375 1.00 98.69 92 PHE A O 1
ATOM 770 N N . LEU A 1 93 ? -1.316 -0.736 6.070 1.00 97.81 93 LEU A N 1
ATOM 771 C CA . LEU A 1 93 ? -0.694 -0.902 4.763 1.00 97.81 93 LEU A CA 1
ATOM 772 C C . LEU A 1 93 ? -0.602 -2.383 4.433 1.00 97.81 93 LEU A C 1
ATOM 774 O O . LEU A 1 93 ? 0.127 -3.113 5.091 1.00 97.81 93 LEU A O 1
ATOM 778 N N . LEU A 1 94 ? -1.287 -2.807 3.377 1.00 97.75 94 LEU A N 1
ATOM 779 C CA . LEU A 1 94 ? -1.067 -4.087 2.723 1.00 97.75 94 LEU A CA 1
ATOM 780 C C . LEU A 1 94 ? -0.812 -3.839 1.243 1.00 97.75 94 LEU A C 1
ATOM 782 O O . LEU A 1 94 ? -1.655 -3.281 0.547 1.00 97.75 94 LEU A O 1
ATOM 786 N N . HIS A 1 95 ? 0.306 -4.344 0.748 1.00 94.81 95 HIS A N 1
ATOM 787 C CA . HIS A 1 95 ? 0.528 -4.589 -0.666 1.00 94.81 95 HIS A CA 1
ATOM 788 C C . HIS A 1 95 ? 1.026 -6.024 -0.795 1.00 94.81 95 HIS A C 1
ATOM 790 O O . HIS A 1 95 ? 2.158 -6.332 -0.424 1.00 94.81 95 HIS A O 1
ATOM 796 N N . ILE A 1 96 ? 0.183 -6.906 -1.330 1.00 94.00 96 ILE A N 1
ATOM 797 C CA . ILE A 1 96 ? 0.577 -8.261 -1.702 1.00 94.00 96 ILE A CA 1
ATOM 798 C C . ILE A 1 96 ? 0.316 -8.502 -3.187 1.00 94.00 96 ILE A C 1
ATOM 800 O O . ILE A 1 96 ? -0.745 -8.171 -3.713 1.00 94.00 96 ILE A O 1
ATOM 804 N N . GLY A 1 97 ? 1.297 -9.060 -3.889 1.00 91.50 97 GLY A N 1
ATOM 805 C CA . GLY A 1 97 ? 1.171 -9.338 -5.316 1.00 91.50 97 GLY A CA 1
ATOM 806 C C . GLY A 1 97 ? 2.379 -10.055 -5.901 1.00 91.50 97 GLY A C 1
ATOM 807 O O . GLY A 1 97 ? 3.180 -10.644 -5.180 1.00 91.50 97 GLY A O 1
ATOM 808 N N . GLY A 1 98 ? 2.520 -10.008 -7.224 1.00 88.25 98 GLY A N 1
ATOM 809 C CA . GLY A 1 98 ? 3.560 -10.741 -7.952 1.00 88.25 98 GLY A CA 1
ATOM 810 C C . GLY A 1 98 ? 2.979 -11.968 -8.645 1.00 88.25 98 GLY A C 1
ATOM 811 O O . GLY A 1 98 ? 1.941 -11.857 -9.290 1.00 88.25 98 GLY A O 1
ATOM 812 N N . MET A 1 99 ? 3.651 -13.113 -8.545 1.00 88.75 99 MET A N 1
ATOM 813 C CA . MET A 1 99 ? 3.180 -14.417 -9.026 1.00 88.75 99 MET A CA 1
ATOM 814 C C . MET A 1 99 ? 3.071 -15.409 -7.857 1.00 88.75 99 MET A C 1
ATOM 816 O O . MET A 1 99 ? 3.930 -16.290 -7.712 1.00 88.75 99 MET A O 1
ATOM 820 N N . PRO A 1 100 ? 2.072 -15.242 -6.976 1.00 85.94 100 PRO A N 1
ATOM 821 C CA . PRO A 1 100 ? 1.898 -16.113 -5.822 1.00 85.94 100 PRO A CA 1
ATOM 822 C C . PRO A 1 100 ? 1.630 -17.580 -6.245 1.00 85.94 100 PRO A C 1
ATOM 824 O O . PRO A 1 100 ? 1.086 -17.828 -7.323 1.00 85.94 100 PRO A O 1
ATOM 827 N N . PRO A 1 101 ? 2.077 -18.571 -5.445 1.00 87.81 101 PRO A N 1
ATOM 828 C CA . PRO A 1 101 ? 2.759 -18.390 -4.164 1.00 87.81 101 PRO A CA 1
ATOM 829 C C . PRO A 1 101 ? 4.269 -18.197 -4.355 1.00 87.81 101 PRO A C 1
ATOM 831 O O . PRO A 1 101 ? 4.935 -17.686 -3.466 1.00 87.81 101 PRO A O 1
ATOM 834 N N . ALA A 1 102 ? 4.805 -18.587 -5.518 1.00 87.94 102 ALA A N 1
ATOM 835 C CA . ALA A 1 102 ? 6.225 -18.807 -5.764 1.00 87.94 102 ALA A CA 1
ATOM 836 C C . ALA A 1 102 ? 7.058 -17.519 -5.789 1.00 87.94 102 ALA A C 1
ATOM 838 O O . ALA A 1 102 ? 8.238 -17.551 -5.446 1.00 87.94 102 ALA A O 1
ATOM 839 N N . ARG A 1 103 ? 6.467 -16.398 -6.216 1.00 91.25 103 ARG A N 1
ATOM 840 C CA . ARG A 1 103 ? 7.119 -15.084 -6.238 1.00 91.25 103 ARG A CA 1
ATOM 841 C C . ARG A 1 103 ? 6.168 -14.027 -5.717 1.00 91.25 103 ARG A C 1
ATOM 843 O O . ARG A 1 103 ? 5.488 -13.357 -6.492 1.00 91.25 103 ARG A O 1
ATOM 850 N N . THR A 1 104 ? 6.119 -13.899 -4.403 1.00 92.44 104 THR A N 1
ATOM 851 C CA . THR A 1 104 ? 5.199 -12.998 -3.721 1.00 92.44 104 THR A CA 1
ATOM 852 C C . THR A 1 104 ? 5.957 -11.789 -3.196 1.00 92.44 104 THR A C 1
ATOM 854 O O . THR A 1 104 ? 6.910 -11.923 -2.430 1.00 92.44 104 THR A O 1
ATOM 857 N N . LEU A 1 105 ? 5.545 -10.601 -3.629 1.00 92.56 105 LEU A N 1
ATOM 858 C CA . LEU A 1 105 ? 5.878 -9.352 -2.962 1.00 92.56 105 LEU A CA 1
ATOM 859 C C . LEU A 1 105 ? 4.873 -9.165 -1.829 1.00 92.56 105 LEU A C 1
ATOM 861 O O . LEU A 1 105 ? 3.676 -9.195 -2.095 1.00 92.56 105 LEU A O 1
ATOM 865 N N . LEU A 1 106 ? 5.349 -8.968 -0.603 1.00 95.12 106 LEU A N 1
ATOM 866 C CA . LEU A 1 106 ? 4.519 -8.591 0.542 1.00 95.12 106 LEU A CA 1
ATOM 867 C C . LEU A 1 106 ? 5.113 -7.352 1.196 1.00 95.12 106 LEU A C 1
ATOM 869 O O . LEU A 1 106 ? 6.303 -7.340 1.495 1.00 95.12 106 LEU A O 1
ATOM 873 N N . ILE A 1 107 ? 4.272 -6.361 1.450 1.00 95.81 107 ILE A N 1
ATOM 874 C CA . ILE A 1 107 ? 4.499 -5.233 2.350 1.00 95.81 107 ILE A CA 1
ATOM 875 C C . ILE A 1 107 ? 3.271 -5.209 3.259 1.00 95.81 107 ILE A C 1
ATOM 877 O O . ILE A 1 107 ? 2.162 -5.004 2.765 1.00 95.81 107 ILE A O 1
ATOM 881 N N . LEU A 1 108 ? 3.450 -5.470 4.552 1.00 97.81 108 LEU A N 1
ATOM 882 C CA . LEU A 1 108 ? 2.380 -5.406 5.547 1.00 97.81 108 LEU A CA 1
ATOM 883 C C . LEU A 1 108 ? 2.858 -4.654 6.789 1.00 97.81 108 LEU A C 1
ATOM 885 O O . LEU A 1 108 ? 3.867 -5.029 7.388 1.00 97.81 108 LEU A O 1
ATOM 889 N N . ASP A 1 109 ? 2.139 -3.597 7.159 1.00 98.38 109 ASP A N 1
ATOM 890 C CA . ASP A 1 109 ? 2.509 -2.716 8.265 1.00 98.38 109 ASP A CA 1
ATOM 891 C C . ASP A 1 109 ? 1.306 -2.061 8.943 1.00 98.38 109 ASP A C 1
ATOM 893 O O . ASP A 1 109 ? 0.268 -1.829 8.316 1.00 98.38 109 ASP A O 1
ATOM 897 N N . LEU A 1 110 ? 1.516 -1.669 10.201 1.00 98.62 110 LEU A N 1
ATOM 898 C CA . LEU A 1 110 ? 0.770 -0.603 10.858 1.00 98.62 110 LEU A CA 1
ATOM 899 C C . LEU A 1 110 ? 1.695 0.614 10.986 1.00 98.62 110 LEU A C 1
ATOM 901 O O . LEU A 1 110 ? 2.467 0.729 11.938 1.00 98.62 110 LEU A O 1
ATOM 905 N N . ALA A 1 111 ? 1.634 1.509 10.002 1.00 98.00 111 ALA A N 1
ATOM 906 C CA . ALA A 1 111 ? 2.524 2.658 9.900 1.00 98.00 111 ALA A CA 1
ATOM 907 C C . ALA A 1 111 ? 2.164 3.730 10.947 1.00 98.00 111 ALA A C 1
ATOM 909 O O . ALA A 1 111 ? 1.042 4.253 10.925 1.00 98.00 111 ALA A O 1
ATOM 910 N N . PRO A 1 112 ? 3.076 4.080 11.874 1.00 97.12 112 PRO A N 1
ATOM 911 C CA . PRO A 1 112 ? 2.792 5.051 12.918 1.00 97.12 112 PRO A CA 1
ATOM 912 C C . PRO A 1 112 ? 2.681 6.456 12.323 1.00 97.12 112 PRO A C 1
ATOM 914 O O . PRO A 1 112 ? 3.541 6.902 11.569 1.00 97.12 112 PRO A O 1
ATOM 917 N N . ILE A 1 113 ? 1.632 7.179 12.710 1.00 96.00 113 ILE A N 1
ATOM 918 C CA . ILE A 1 113 ? 1.418 8.583 12.313 1.00 96.00 113 ILE A CA 1
ATOM 919 C C . ILE A 1 113 ? 1.628 9.565 13.470 1.00 96.00 113 ILE A C 1
ATOM 921 O O . ILE A 1 113 ? 1.613 10.778 13.270 1.00 96.00 113 ILE A O 1
ATOM 925 N N . ASP A 1 114 ? 1.809 9.040 14.682 1.00 93.56 114 ASP A N 1
ATOM 926 C CA . ASP A 1 114 ? 2.119 9.805 15.881 1.00 93.56 114 ASP A CA 1
ATOM 927 C C . ASP A 1 114 ? 3.328 9.163 16.585 1.00 93.56 114 ASP A C 1
ATOM 929 O O . ASP A 1 114 ? 3.273 7.973 16.902 1.00 93.56 114 ASP A O 1
ATOM 933 N N . PRO A 1 115 ? 4.417 9.909 16.844 1.00 89.12 115 PRO A N 1
ATOM 934 C CA . PRO A 1 115 ? 5.577 9.393 17.569 1.00 89.12 115 PRO A CA 1
ATOM 935 C C . PRO A 1 115 ? 5.276 8.925 18.999 1.00 89.12 115 PRO A C 1
ATOM 937 O O . PRO A 1 115 ? 6.060 8.165 19.560 1.00 89.12 115 PRO A O 1
ATOM 940 N N . ALA A 1 116 ? 4.185 9.403 19.606 1.00 91.75 116 ALA A N 1
ATOM 941 C CA . ALA A 1 116 ? 3.768 9.008 20.949 1.00 91.75 116 ALA A CA 1
ATOM 942 C C . ALA A 1 116 ? 2.894 7.741 20.964 1.00 91.75 116 ALA A C 1
ATOM 944 O O . ALA A 1 116 ? 2.498 7.289 22.038 1.00 91.75 116 ALA A O 1
ATOM 945 N N . LEU A 1 117 ? 2.562 7.184 19.794 1.00 95.19 117 LEU A N 1
ATOM 946 C CA . LEU A 1 117 ? 1.739 5.987 19.691 1.00 95.19 117 LEU A CA 1
ATOM 947 C C . LEU A 1 117 ? 2.502 4.758 20.204 1.00 95.19 117 LEU A C 1
ATOM 949 O O . LEU A 1 117 ? 3.613 4.476 19.755 1.00 95.19 117 LEU A O 1
ATOM 953 N N . ASP A 1 118 ? 1.888 3.999 21.112 1.00 96.94 118 ASP A N 1
ATOM 954 C CA . ASP A 1 118 ? 2.461 2.742 21.589 1.00 96.94 118 ASP A CA 1
ATOM 955 C C . ASP A 1 118 ? 2.384 1.660 20.501 1.00 96.94 118 ASP A C 1
ATOM 957 O O . ASP A 1 118 ? 1.321 1.127 20.175 1.00 96.94 118 ASP A O 1
ATOM 961 N N . MET A 1 119 ? 3.539 1.314 19.937 1.00 98.00 119 MET A N 1
ATOM 962 C CA . MET A 1 119 ? 3.653 0.287 18.903 1.00 98.00 119 MET A CA 1
ATOM 963 C C . MET A 1 119 ? 3.880 -1.125 19.463 1.00 98.00 119 MET A C 1
ATOM 965 O O . MET A 1 119 ? 3.973 -2.066 18.678 1.00 98.00 119 MET A O 1
ATOM 969 N N . THR A 1 120 ? 3.916 -1.312 20.788 1.00 98.38 120 THR A N 1
ATOM 970 C CA . THR A 1 120 ? 4.159 -2.618 21.434 1.00 98.38 120 THR A CA 1
ATOM 971 C C . THR A 1 120 ? 3.169 -3.719 21.008 1.00 98.38 120 THR A C 1
ATOM 973 O O . THR A 1 120 ? 3.621 -4.844 20.743 1.00 98.38 120 THR A O 1
ATOM 976 N N . PRO A 1 121 ? 1.848 -3.454 20.876 1.00 98.56 121 PRO A N 1
ATOM 977 C CA . PRO A 1 121 ? 0.905 -4.458 20.379 1.00 98.56 121 PRO A CA 1
ATOM 978 C C . PRO A 1 121 ? 1.281 -4.968 18.983 1.00 98.56 121 PRO A C 1
ATOM 980 O O . PRO A 1 121 ? 1.421 -6.175 18.773 1.00 98.56 121 PRO A O 1
ATOM 983 N N . PHE A 1 122 ? 1.536 -4.054 18.040 1.00 98.44 122 PHE A N 1
ATOM 984 C CA . PHE A 1 122 ? 1.931 -4.435 16.687 1.00 98.44 122 PHE A CA 1
ATOM 985 C C . PHE A 1 122 ? 3.323 -5.067 16.631 1.00 98.44 122 PHE A C 1
ATOM 987 O O . PHE A 1 122 ? 3.508 -6.053 15.925 1.00 98.44 122 PHE A O 1
ATOM 994 N N . GLN A 1 123 ? 4.288 -4.562 17.403 1.00 98.00 123 GLN A N 1
ATOM 995 C CA . GLN A 1 123 ? 5.626 -5.141 17.512 1.00 98.00 123 GLN A CA 1
ATOM 996 C C . GLN A 1 123 ? 5.567 -6.631 17.855 1.00 98.00 123 GLN A C 1
ATOM 998 O O . GLN A 1 123 ? 6.262 -7.436 17.232 1.00 98.00 123 GLN A O 1
ATOM 1003 N N . THR A 1 124 ? 4.736 -6.994 18.836 1.00 98.19 124 THR A N 1
ATOM 1004 C CA . THR A 1 124 ? 4.586 -8.376 19.305 1.00 98.19 124 THR A CA 1
ATOM 1005 C C . THR A 1 124 ? 4.064 -9.274 18.187 1.00 98.19 124 THR A C 1
ATOM 1007 O O . THR A 1 124 ? 4.674 -10.300 17.875 1.00 98.19 124 THR A O 1
ATOM 1010 N N . VAL A 1 125 ? 2.981 -8.852 17.527 1.00 98.19 125 VAL A N 1
ATOM 1011 C CA . VAL A 1 125 ? 2.391 -9.607 16.416 1.00 98.19 125 VAL A CA 1
ATOM 1012 C C . VAL A 1 125 ? 3.354 -9.686 15.238 1.00 98.19 125 VAL A C 1
ATOM 1014 O O . VAL A 1 125 ? 3.621 -10.776 14.743 1.00 98.19 125 VAL A O 1
ATOM 1017 N N . ALA A 1 126 ? 3.964 -8.579 14.831 1.00 97.69 126 ALA A N 1
ATOM 1018 C CA . ALA A 1 126 ? 4.921 -8.563 13.736 1.00 97.69 126 ALA A CA 1
ATOM 1019 C C . ALA A 1 126 ? 6.140 -9.463 14.001 1.00 97.69 126 ALA A C 1
ATOM 1021 O O . ALA A 1 126 ? 6.591 -10.162 13.098 1.00 97.69 126 ALA A O 1
ATOM 1022 N N . ALA A 1 127 ? 6.675 -9.498 15.225 1.00 97.44 127 ALA A N 1
ATOM 1023 C CA . ALA A 1 127 ? 7.781 -10.391 15.573 1.00 97.44 127 ALA A CA 1
ATOM 1024 C C . ALA A 1 127 ? 7.389 -11.871 15.432 1.00 97.44 127 ALA A C 1
ATOM 1026 O O . ALA A 1 127 ? 8.118 -12.645 14.808 1.00 97.44 127 ALA A O 1
ATOM 1027 N N . GLN A 1 128 ? 6.213 -12.249 15.941 1.00 97.50 128 GLN A N 1
ATOM 1028 C CA . GLN A 1 128 ? 5.692 -13.610 15.816 1.00 97.50 128 GLN A CA 1
ATOM 1029 C C . GLN A 1 128 ? 5.449 -13.987 14.349 1.00 97.50 128 GLN A C 1
ATOM 1031 O O . GLN A 1 128 ? 5.901 -15.036 13.892 1.00 97.50 128 GLN A O 1
ATOM 1036 N N . GLN A 1 129 ? 4.766 -13.126 13.593 1.00 97.38 129 GLN A N 1
ATOM 1037 C CA . GLN A 1 129 ? 4.403 -13.405 12.204 1.00 97.38 129 GLN A CA 1
ATOM 1038 C C . GLN A 1 129 ? 5.620 -13.405 11.268 1.00 97.38 129 GLN A C 1
ATOM 1040 O O . GLN A 1 129 ? 5.680 -14.212 10.342 1.00 97.38 129 GLN A O 1
ATOM 1045 N N . ARG A 1 130 ? 6.644 -12.581 11.542 1.00 96.88 130 ARG A N 1
ATOM 1046 C CA . ARG A 1 130 ? 7.936 -12.630 10.836 1.00 96.88 130 ARG A CA 1
ATOM 1047 C C . ARG A 1 130 ? 8.578 -14.011 10.945 1.00 96.88 13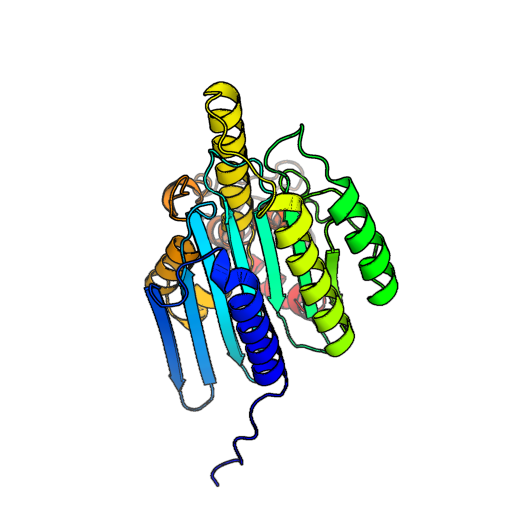0 ARG A C 1
ATOM 1049 O O . ARG A 1 130 ? 9.042 -14.535 9.935 1.00 96.88 130 ARG A O 1
ATOM 1056 N N . ALA A 1 131 ? 8.570 -14.603 12.142 1.00 95.19 131 ALA A N 1
ATOM 1057 C CA . ALA A 1 131 ? 9.104 -15.942 12.367 1.00 95.19 131 ALA A CA 1
ATOM 1058 C C . ALA A 1 131 ? 8.269 -17.023 11.660 1.00 95.19 131 ALA A C 1
ATOM 1060 O O . ALA A 1 131 ? 8.840 -17.892 11.006 1.00 95.19 131 ALA A O 1
ATOM 1061 N N . VAL A 1 132 ? 6.933 -16.938 11.736 1.00 95.12 132 VAL A N 1
ATOM 1062 C CA . VAL A 1 132 ? 6.011 -17.882 11.072 1.00 95.12 132 VAL A CA 1
ATOM 1063 C C . VAL A 1 132 ? 6.221 -17.906 9.558 1.00 95.12 132 VAL A C 1
ATOM 1065 O O . VAL A 1 132 ? 6.302 -18.980 8.971 1.00 95.12 132 VAL A O 1
ATOM 1068 N N . LEU A 1 133 ? 6.349 -16.733 8.938 1.00 95.12 133 LEU A N 1
ATOM 1069 C CA . LEU A 1 133 ? 6.515 -16.588 7.492 1.00 95.12 133 LEU A CA 1
ATOM 1070 C C . LEU A 1 133 ? 7.972 -16.725 7.015 1.00 95.12 133 LEU A C 1
ATOM 1072 O O . LEU A 1 133 ? 8.229 -16.639 5.814 1.00 95.12 133 LEU A O 1
ATOM 1076 N N . GLY A 1 134 ? 8.939 -16.887 7.926 1.00 94.69 134 GLY A N 1
ATOM 1077 C CA . GLY A 1 134 ? 10.365 -16.931 7.583 1.00 94.69 134 GLY A CA 1
ATOM 1078 C C . GLY A 1 134 ? 10.868 -15.659 6.886 1.00 94.69 134 GLY A C 1
ATOM 1079 O O . GLY A 1 134 ? 11.734 -15.730 6.009 1.00 94.69 134 GLY A O 1
ATOM 1080 N N . LEU A 1 135 ? 10.301 -14.498 7.228 1.00 94.44 135 LEU A N 1
ATOM 1081 C CA . LEU A 1 135 ? 10.642 -13.224 6.593 1.00 94.44 135 LEU A CA 1
ATOM 1082 C C . LEU A 1 135 ? 11.960 -12.665 7.145 1.00 94.44 135 LEU A C 1
ATOM 1084 O O . LEU A 1 135 ? 12.261 -12.829 8.329 1.00 94.44 135 LEU A O 1
ATOM 1088 N N . PRO A 1 136 ? 12.750 -11.969 6.313 1.00 89.25 136 PRO A N 1
ATOM 1089 C CA . PRO A 1 136 ? 13.979 -11.348 6.775 1.00 89.25 136 PRO A CA 1
ATOM 1090 C C . PRO A 1 136 ? 13.696 -10.139 7.682 1.00 89.25 136 PRO A C 1
ATOM 1092 O O . PRO A 1 136 ? 12.650 -9.497 7.594 1.00 89.25 136 PRO A O 1
ATOM 1095 N N . GLU A 1 137 ? 14.685 -9.748 8.484 1.00 85.00 137 GLU A N 1
ATOM 1096 C CA . GLU A 1 137 ? 14.683 -8.477 9.234 1.00 85.00 137 GLU A CA 1
ATOM 1097 C C . GLU A 1 137 ? 15.068 -7.266 8.359 1.00 85.00 137 GLU A C 1
ATOM 1099 O O . GLU A 1 137 ? 15.427 -6.199 8.852 1.00 85.00 137 GLU A O 1
ATOM 1104 N N . THR A 1 138 ? 15.044 -7.422 7.033 1.00 79.00 138 THR A N 1
ATOM 1105 C CA . THR A 1 138 ? 15.467 -6.376 6.100 1.00 79.00 138 THR A CA 1
ATOM 1106 C C . THR A 1 138 ? 14.473 -5.219 6.102 1.00 79.00 138 THR A C 1
ATOM 1108 O O . THR A 1 138 ? 13.278 -5.413 5.890 1.00 79.00 138 THR A O 1
ATOM 1111 N N . GLN A 1 139 ? 14.992 -4.004 6.259 1.00 78.19 139 GLN A N 1
ATOM 1112 C CA . GLN A 1 139 ? 14.228 -2.781 6.046 1.00 78.19 139 GLN A CA 1
ATOM 1113 C C . GLN A 1 139 ? 14.091 -2.473 4.552 1.00 78.19 139 GLN A C 1
ATOM 1115 O O . GLN A 1 139 ? 14.995 -2.731 3.753 1.00 78.19 139 GLN A O 1
ATOM 1120 N N . VAL A 1 140 ? 12.959 -1.886 4.176 1.00 86.44 140 VAL A N 1
ATOM 1121 C CA . VAL A 1 140 ? 12.737 -1.358 2.830 1.00 86.44 140 VAL A CA 1
ATOM 1122 C C . VAL A 1 140 ? 13.149 0.111 2.843 1.00 86.44 140 VAL A C 1
ATOM 1124 O O . VAL A 1 140 ? 12.417 0.947 3.360 1.00 86.44 140 VAL A O 1
ATOM 1127 N N . GLU A 1 141 ? 14.332 0.418 2.301 1.00 86.25 141 GLU A N 1
ATOM 1128 C CA . GLU A 1 141 ? 14.985 1.740 2.403 1.00 86.25 141 GLU A CA 1
ATOM 1129 C C . GLU A 1 141 ? 14.046 2.908 2.063 1.00 86.25 141 GLU A C 1
ATOM 1131 O O . GLU A 1 141 ? 13.969 3.885 2.800 1.00 86.25 141 GLU A O 1
ATOM 1136 N N . TRP A 1 142 ? 13.269 2.783 0.985 1.00 85.88 142 TRP A N 1
ATOM 1137 C CA . TRP A 1 142 ? 12.368 3.846 0.535 1.00 85.88 142 TRP A CA 1
ATOM 1138 C C . TRP A 1 142 ? 11.096 3.997 1.383 1.00 85.88 142 TRP A C 1
ATOM 1140 O O . TRP A 1 142 ? 10.431 5.019 1.272 1.00 85.88 142 TRP A O 1
ATOM 1150 N N . LEU A 1 143 ? 10.760 3.010 2.219 1.00 91.81 143 LEU A N 1
ATOM 1151 C CA . LEU A 1 143 ? 9.628 3.052 3.154 1.00 91.81 143 LEU A CA 1
ATOM 1152 C C . LEU A 1 143 ? 10.040 3.425 4.578 1.00 91.81 143 LEU A C 1
ATOM 1154 O O . LEU A 1 143 ? 9.189 3.820 5.368 1.00 91.81 143 LEU A O 1
ATOM 1158 N N . GLN A 1 144 ? 11.329 3.321 4.910 1.00 91.44 144 GLN A N 1
ATOM 1159 C CA . GLN A 1 144 ? 11.832 3.417 6.280 1.00 91.44 144 GLN A CA 1
ATOM 1160 C C . GLN A 1 144 ? 11.406 4.703 7.007 1.00 91.44 144 GLN A C 1
ATOM 1162 O O . GLN A 1 144 ? 11.236 4.689 8.222 1.00 91.44 144 GLN A O 1
ATOM 1167 N N . SER A 1 145 ? 11.225 5.810 6.281 1.00 91.69 145 SER A N 1
ATOM 1168 C CA . SER A 1 145 ? 10.804 7.093 6.855 1.00 91.69 145 SER A CA 1
ATOM 1169 C C . SER A 1 145 ? 9.322 7.162 7.237 1.00 91.69 145 SER A C 1
ATOM 1171 O O . SER A 1 145 ? 8.941 8.075 7.966 1.00 91.69 145 SER A O 1
ATOM 1173 N N . VAL A 1 146 ? 8.489 6.247 6.733 1.00 94.94 146 VAL A N 1
ATOM 1174 C CA . VAL A 1 146 ? 7.021 6.315 6.843 1.00 94.94 146 VAL A CA 1
ATOM 1175 C C . VAL A 1 146 ? 6.375 5.028 7.354 1.00 94.94 146 VAL A C 1
ATOM 1177 O O . VAL A 1 146 ? 5.182 5.031 7.640 1.00 94.94 146 VAL A O 1
ATOM 1180 N N . THR A 1 147 ? 7.129 3.935 7.481 1.00 96.00 147 THR A N 1
ATOM 1181 C CA . THR A 1 147 ? 6.657 2.665 8.053 1.00 96.00 147 THR A CA 1
ATOM 1182 C C . THR A 1 147 ? 7.207 2.433 9.451 1.00 96.00 147 THR A C 1
ATOM 1184 O O . THR A 1 147 ? 8.222 3.003 9.851 1.00 96.00 147 THR A O 1
ATOM 1187 N N . SER A 1 148 ? 6.567 1.535 10.191 1.00 95.69 148 SER A N 1
ATOM 1188 C CA . SER A 1 148 ? 7.079 1.074 11.472 1.00 95.69 148 SER A CA 1
ATOM 1189 C C . SER A 1 148 ? 8.408 0.313 11.296 1.00 95.69 148 SER A C 1
ATOM 1191 O O . SER A 1 148 ? 8.661 -0.287 10.243 1.00 95.69 148 SER A O 1
ATOM 1193 N N . PRO A 1 149 ? 9.248 0.228 12.345 1.00 93.69 149 PRO A N 1
ATOM 1194 C CA . PRO A 1 149 ? 10.412 -0.664 12.348 1.00 93.69 149 PRO A CA 1
ATOM 1195 C C . PRO A 1 149 ? 10.022 -2.155 12.353 1.00 93.69 149 PRO A C 1
ATOM 1197 O O . PRO A 1 149 ? 10.893 -3.023 12.339 1.00 93.69 149 PRO A O 1
ATOM 1200 N N . HIS A 1 150 ? 8.725 -2.465 12.397 1.00 95.81 150 HIS A N 1
ATOM 1201 C CA . HIS A 1 150 ? 8.178 -3.811 12.484 1.00 95.81 150 HIS A CA 1
ATOM 1202 C C . HIS A 1 150 ? 7.563 -4.300 11.168 1.00 95.81 150 HIS A C 1
ATOM 1204 O O . HIS A 1 150 ? 7.048 -5.417 11.149 1.00 95.81 150 HIS A O 1
ATOM 1210 N N . LEU A 1 151 ? 7.696 -3.530 10.081 1.00 96.69 151 LEU A N 1
ATOM 1211 C CA . LEU A 1 151 ? 7.284 -3.878 8.719 1.00 96.69 151 LEU A CA 1
ATOM 1212 C C . LEU A 1 151 ? 7.556 -5.354 8.372 1.00 96.69 151 LEU A C 1
ATOM 1214 O O . LEU A 1 151 ? 8.678 -5.858 8.520 1.00 96.69 151 LEU A O 1
ATOM 1218 N N . LEU A 1 152 ? 6.535 -6.046 7.867 1.00 97.38 152 LEU A N 1
ATOM 1219 C CA . LEU A 1 152 ? 6.660 -7.385 7.300 1.00 97.38 152 LEU A CA 1
ATOM 1220 C C . LEU A 1 152 ? 6.882 -7.269 5.794 1.00 97.38 152 LEU A C 1
ATOM 1222 O O . LEU A 1 152 ? 6.022 -6.772 5.065 1.00 97.38 152 LEU A O 1
ATOM 1226 N N . TYR A 1 153 ? 8.045 -7.730 5.332 1.00 96.12 153 TYR A N 1
ATOM 1227 C CA . TYR A 1 153 ? 8.465 -7.591 3.943 1.00 96.12 153 TYR A CA 1
ATOM 1228 C C . TYR A 1 153 ? 8.905 -8.926 3.332 1.00 96.12 153 TYR A C 1
ATOM 1230 O O . TYR A 1 153 ? 9.823 -9.575 3.833 1.00 96.12 153 TYR A O 1
ATOM 1238 N N . CYS A 1 154 ? 8.283 -9.313 2.215 1.00 94.31 154 CYS A N 1
ATOM 1239 C CA . CYS A 1 154 ? 8.711 -10.439 1.383 1.00 94.31 154 CYS A CA 1
ATOM 1240 C C . CYS A 1 154 ? 9.177 -9.923 0.011 1.00 94.31 154 CYS A C 1
ATOM 1242 O O . CYS A 1 154 ? 8.344 -9.445 -0.760 1.00 94.31 154 CYS A O 1
ATOM 1244 N N . PRO A 1 155 ? 10.476 -10.008 -0.333 1.00 90.62 155 PRO A N 1
ATOM 1245 C CA . PRO A 1 155 ? 11.006 -9.506 -1.601 1.00 90.62 155 PRO A CA 1
ATOM 1246 C C . PRO A 1 155 ? 10.855 -10.533 -2.736 1.00 90.62 155 PRO A C 1
ATOM 1248 O O . PRO A 1 155 ? 11.844 -11.134 -3.153 1.00 90.62 155 PRO A O 1
ATOM 1251 N N . LEU A 1 156 ? 9.634 -10.746 -3.242 1.00 89.62 156 LEU A N 1
ATOM 1252 C CA . LEU A 1 156 ? 9.355 -11.645 -4.382 1.00 89.62 156 LEU A CA 1
ATOM 1253 C C . LEU A 1 156 ? 9.824 -13.094 -4.163 1.00 89.62 156 LEU A C 1
ATOM 1255 O O . LEU A 1 156 ? 10.316 -13.756 -5.080 1.00 89.62 156 LEU A O 1
ATOM 1259 N N . LYS A 1 157 ? 9.652 -13.599 -2.941 1.00 91.62 157 LYS A N 1
ATOM 1260 C CA . LYS A 1 157 ? 9.985 -14.980 -2.563 1.00 91.62 157 LYS A CA 1
ATOM 1261 C C . LYS A 1 157 ? 8.722 -15.833 -2.406 1.00 91.62 157 LYS A C 1
ATOM 1263 O O . LYS A 1 157 ? 7.619 -15.277 -2.384 1.00 91.62 157 LYS A O 1
ATOM 1268 N N . PRO A 1 158 ? 8.860 -17.167 -2.307 1.00 93.94 158 PRO A N 1
ATOM 1269 C CA . PRO A 1 158 ? 7.750 -18.024 -1.930 1.00 93.94 158 PRO A CA 1
ATOM 1270 C C . PRO A 1 158 ? 7.104 -17.563 -0.620 1.00 93.94 158 PRO A C 1
ATOM 1272 O O . PRO A 1 158 ? 7.815 -17.245 0.332 1.00 93.94 158 PRO A O 1
ATOM 1275 N N . LEU A 1 159 ? 5.774 -17.522 -0.584 1.00 93.94 159 LEU A N 1
ATOM 1276 C CA . LEU A 1 159 ? 4.992 -17.191 0.606 1.00 93.94 159 LEU A CA 1
ATOM 1277 C C . LEU A 1 159 ? 3.819 -18.166 0.711 1.00 93.94 159 LEU A C 1
ATOM 1279 O O . LEU A 1 159 ? 3.037 -18.286 -0.234 1.00 93.94 159 LEU A O 1
ATOM 1283 N N . GLU A 1 160 ? 3.703 -18.853 1.844 1.00 94.31 160 GLU A N 1
ATOM 1284 C CA . GLU A 1 160 ? 2.646 -19.842 2.051 1.00 94.31 160 GLU A CA 1
ATOM 1285 C C . GLU A 1 160 ? 1.282 -19.165 2.279 1.00 94.31 160 GLU A C 1
ATOM 1287 O O . GLU A 1 160 ? 1.144 -18.374 3.219 1.00 94.31 160 GLU A O 1
ATOM 1292 N N . PRO A 1 161 ? 0.252 -19.467 1.462 1.00 92.44 161 PRO A N 1
ATOM 1293 C CA . PRO A 1 161 ? -1.029 -18.755 1.484 1.00 92.44 161 PRO A CA 1
ATOM 1294 C C . PRO A 1 161 ? -1.754 -18.745 2.829 1.00 92.44 161 PRO A C 1
ATOM 1296 O O . PRO A 1 161 ? -2.224 -17.698 3.266 1.00 92.44 161 PRO A O 1
ATOM 1299 N N . GLU A 1 162 ? -1.848 -19.896 3.499 1.00 94.44 162 GLU A N 1
ATOM 1300 C CA . GLU A 1 162 ? -2.590 -19.999 4.764 1.00 94.44 162 GLU A CA 1
ATOM 1301 C C . GLU A 1 162 ? -1.826 -19.358 5.927 1.00 94.44 162 GLU A C 1
ATOM 1303 O O . GLU A 1 162 ? -2.436 -18.761 6.812 1.00 94.44 162 GLU A O 1
ATOM 1308 N N . GLN A 1 163 ? -0.490 -19.412 5.903 1.00 96.06 163 GLN A N 1
ATOM 1309 C CA . GLN A 1 163 ? 0.323 -18.684 6.878 1.00 96.06 163 GLN A CA 1
ATOM 1310 C C . GLN A 1 163 ? 0.165 -17.175 6.681 1.00 96.06 163 GLN A C 1
ATOM 1312 O O . GLN A 1 163 ? -0.033 -16.453 7.654 1.00 96.06 163 GLN A O 1
ATOM 1317 N N . PHE A 1 164 ? 0.177 -16.702 5.428 1.00 96.62 164 PHE A N 1
ATOM 1318 C CA . PHE A 1 164 ? -0.107 -15.301 5.126 1.00 96.62 164 PHE A CA 1
ATOM 1319 C C . PHE A 1 164 ? -1.506 -14.900 5.596 1.00 96.62 164 PHE A C 1
ATOM 1321 O O . PHE A 1 164 ? -1.651 -13.844 6.205 1.00 96.62 164 PHE A O 1
ATOM 1328 N N . PHE A 1 165 ? -2.521 -15.731 5.349 1.00 97.31 165 PHE A N 1
ATOM 1329 C CA . PHE A 1 165 ? -3.879 -15.455 5.806 1.00 97.31 165 PHE A CA 1
ATOM 1330 C C . PHE A 1 165 ? -3.921 -15.282 7.330 1.00 97.31 165 PHE A C 1
ATOM 1332 O O . PHE A 1 165 ? -4.435 -14.273 7.798 1.00 97.31 165 PHE A O 1
ATOM 1339 N N . ALA A 1 166 ? -3.290 -16.176 8.098 1.00 97.31 166 ALA A N 1
ATOM 1340 C CA . ALA A 1 166 ? -3.193 -16.046 9.556 1.00 97.31 166 ALA A CA 1
ATOM 1341 C C . ALA A 1 166 ? -2.431 -14.782 10.005 1.00 97.31 166 ALA A C 1
ATOM 1343 O O . ALA A 1 166 ? -2.811 -14.125 10.974 1.00 97.31 166 ALA A O 1
ATOM 1344 N N . THR A 1 167 ? -1.363 -14.406 9.297 1.00 98.06 167 THR A N 1
ATOM 1345 C CA . THR A 1 167 ? -0.648 -13.146 9.545 1.00 98.06 167 THR A CA 1
ATOM 1346 C C . THR A 1 167 ? -1.536 -11.926 9.287 1.00 98.06 167 THR A C 1
ATOM 1348 O O . THR A 1 167 ? -1.556 -10.986 10.085 1.00 98.06 167 THR A O 1
ATOM 1351 N N . PHE A 1 168 ? -2.280 -11.939 8.181 1.00 98.44 168 PHE A N 1
ATOM 1352 C CA . PHE A 1 168 ? -3.211 -10.885 7.795 1.00 98.44 168 PHE A CA 1
ATOM 1353 C C . PHE A 1 168 ? -4.319 -10.702 8.838 1.00 98.44 168 PHE A C 1
ATOM 1355 O O . PHE A 1 168 ? -4.532 -9.577 9.292 1.00 98.44 168 PHE A O 1
ATOM 1362 N N . THR A 1 169 ? -4.958 -11.792 9.279 1.00 98.31 169 THR A N 1
ATOM 1363 C CA . THR A 1 169 ? -6.016 -11.735 10.300 1.00 98.31 169 THR A CA 1
ATOM 1364 C C . THR A 1 169 ? -5.483 -11.195 11.624 1.00 98.31 169 THR A C 1
ATOM 1366 O O . THR A 1 169 ? -6.023 -10.218 12.139 1.00 98.31 169 THR A O 1
ATOM 1369 N N . ALA A 1 170 ? -4.355 -11.720 12.118 1.00 98.44 170 ALA A N 1
ATOM 1370 C CA . ALA A 1 170 ? -3.745 -11.257 13.368 1.00 98.44 170 ALA A CA 1
ATOM 1371 C C . ALA A 1 170 ? -3.378 -9.760 13.331 1.00 98.44 170 ALA A C 1
ATOM 1373 O O . ALA A 1 170 ? -3.510 -9.045 14.328 1.00 98.44 170 ALA A O 1
ATOM 1374 N N . THR A 1 171 ? -2.939 -9.261 12.171 1.00 98.56 171 THR A N 1
ATOM 1375 C CA . THR A 1 171 ? -2.597 -7.842 12.000 1.00 98.56 171 THR A CA 1
ATOM 1376 C C . THR A 1 171 ? -3.837 -6.953 12.061 1.00 98.56 171 THR A C 1
ATOM 1378 O O . THR A 1 171 ? -3.804 -5.905 12.703 1.00 98.56 171 THR A O 1
ATOM 1381 N N . ILE A 1 172 ? -4.948 -7.363 11.443 1.00 98.50 172 ILE A N 1
ATOM 1382 C CA . ILE A 1 172 ? -6.197 -6.589 11.477 1.00 98.50 172 ILE A CA 1
ATOM 1383 C C . ILE A 1 172 ? -6.862 -6.648 12.850 1.00 98.50 172 ILE A C 1
ATOM 1385 O O . ILE A 1 172 ? -7.325 -5.616 13.329 1.00 98.50 172 ILE A O 1
ATOM 1389 N N . GLU A 1 173 ? -6.877 -7.808 13.510 1.00 98.50 173 GLU A N 1
ATOM 1390 C CA . GLU A 1 173 ? -7.371 -7.934 14.889 1.00 98.50 173 GLU A CA 1
ATOM 1391 C C . GLU A 1 173 ? -6.619 -6.984 15.822 1.00 98.50 173 GLU A C 1
ATOM 1393 O O . GLU A 1 173 ? -7.225 -6.284 16.635 1.00 98.50 173 GLU A O 1
ATOM 1398 N N . THR A 1 174 ? -5.300 -6.897 15.649 1.00 98.69 174 THR A N 1
ATOM 1399 C CA . THR A 1 174 ? -4.452 -5.961 16.392 1.00 98.69 174 THR A CA 1
ATOM 1400 C C . THR A 1 174 ? -4.775 -4.515 16.037 1.00 98.69 174 THR A C 1
ATOM 1402 O O . THR A 1 174 ? -4.934 -3.688 16.931 1.00 98.69 174 THR A O 1
ATOM 1405 N N . TRP A 1 175 ? -4.928 -4.197 14.747 1.00 98.69 175 TRP A N 1
ATOM 1406 C CA . TRP A 1 175 ? -5.288 -2.850 14.300 1.00 98.69 175 TRP A CA 1
ATOM 1407 C C . TRP A 1 175 ? -6.613 -2.384 14.908 1.00 98.69 175 TRP A C 1
ATOM 1409 O O . TRP A 1 175 ? -6.705 -1.284 15.453 1.00 98.69 175 TRP A O 1
ATOM 1419 N N . ARG A 1 176 ? -7.624 -3.253 14.883 1.00 98.44 176 ARG A N 1
ATOM 1420 C CA . ARG A 1 176 ? -8.939 -2.991 15.459 1.00 98.44 176 ARG A CA 1
ATOM 1421 C C . ARG A 1 176 ? -8.876 -2.830 16.978 1.00 98.44 176 ARG A C 1
ATOM 1423 O O . ARG A 1 176 ? -9.210 -1.759 17.479 1.00 98.44 176 ARG A O 1
ATOM 1430 N N . SER A 1 177 ? -8.446 -3.870 17.690 1.00 98.25 177 SER A N 1
ATOM 1431 C CA . SER A 1 177 ? -8.580 -3.958 19.152 1.00 98.25 177 SER A CA 1
ATOM 1432 C C . SER A 1 177 ? -7.605 -3.056 19.908 1.00 98.25 177 SER A C 1
ATOM 1434 O O . SER A 1 177 ? -7.966 -2.476 20.929 1.00 98.25 177 SER A O 1
ATOM 1436 N N . ALA A 1 178 ? -6.373 -2.904 19.412 1.00 98.38 178 ALA A N 1
ATOM 1437 C CA . ALA A 1 178 ? -5.346 -2.123 20.095 1.00 98.38 178 ALA A CA 1
ATOM 1438 C C . ALA A 1 178 ? -5.326 -0.651 19.668 1.00 98.38 178 ALA A C 1
ATOM 1440 O O . ALA A 1 178 ? -4.835 0.183 20.427 1.00 98.38 178 ALA A O 1
ATOM 1441 N N . TYR A 1 179 ? -5.855 -0.316 18.483 1.00 98.56 179 TYR A N 1
ATOM 1442 C CA . TYR A 1 179 ? -5.738 1.038 17.940 1.00 98.56 179 TYR A CA 1
ATOM 1443 C C . TYR A 1 179 ? -7.079 1.681 17.587 1.00 98.56 179 TYR A C 1
ATOM 1445 O O . TYR A 1 179 ? -7.357 2.769 18.083 1.00 98.56 179 TYR A O 1
ATOM 1453 N N . ILE A 1 180 ? -7.930 1.057 16.767 1.00 98.50 180 ILE A N 1
ATOM 1454 C CA . ILE A 1 180 ? -9.177 1.704 16.317 1.00 98.50 180 ILE A CA 1
ATOM 1455 C C . ILE A 1 180 ? -10.192 1.833 17.458 1.00 98.50 180 ILE A C 1
ATOM 1457 O O . ILE A 1 180 ? -10.690 2.929 17.724 1.00 98.50 180 ILE A O 1
ATOM 1461 N N . GLU A 1 181 ? -10.520 0.736 18.135 1.00 97.88 181 GLU A N 1
ATOM 1462 C CA . GLU A 1 181 ? -11.530 0.710 19.199 1.00 97.88 181 GLU A CA 1
ATOM 1463 C C . GLU A 1 181 ? -11.193 1.659 20.362 1.00 97.88 181 GLU A C 1
ATOM 1465 O O . GLU A 1 181 ? -12.026 2.522 20.666 1.00 97.88 181 GLU A O 1
ATOM 1470 N N . PRO A 1 182 ? -9.984 1.615 20.960 1.00 97.81 182 PRO A N 1
ATOM 1471 C CA . PRO A 1 182 ? -9.652 2.473 22.095 1.00 97.81 182 PRO A CA 1
ATOM 1472 C C . PRO A 1 182 ? -9.384 3.933 21.709 1.00 97.81 182 PRO A C 1
ATOM 1474 O O . PRO A 1 182 ? -9.424 4.798 22.589 1.00 97.81 182 PRO A O 1
ATOM 1477 N N . ALA A 1 183 ? -9.120 4.239 20.429 1.00 97.69 183 ALA A N 1
ATOM 1478 C CA . ALA A 1 183 ? -8.764 5.591 20.011 1.00 97.69 183 ALA A CA 1
ATOM 1479 C C . ALA A 1 183 ? -9.850 6.608 20.366 1.00 97.69 183 ALA A C 1
ATOM 1481 O O . ALA A 1 183 ? -11.015 6.481 19.975 1.00 97.69 183 ALA A O 1
ATOM 1482 N N . GLN A 1 184 ? -9.425 7.659 21.058 1.00 97.06 184 GLN A N 1
ATOM 1483 C CA . GLN A 1 184 ? -10.245 8.815 21.377 1.00 97.06 184 GLN A CA 1
ATOM 1484 C C . GLN A 1 184 ? -9.975 9.934 20.383 1.00 97.06 184 GLN A C 1
ATOM 1486 O O . GLN A 1 184 ? -8.871 10.065 19.845 1.00 97.06 184 GLN A O 1
ATOM 1491 N N . ARG A 1 185 ? -11.000 10.753 20.153 1.00 97.75 185 ARG A N 1
ATOM 1492 C CA . ARG A 1 185 ? -10.858 11.955 19.344 1.00 97.75 185 ARG A CA 1
ATOM 1493 C C . ARG A 1 185 ? -10.010 12.970 20.105 1.00 97.75 185 ARG A C 1
ATOM 1495 O O . ARG A 1 185 ? -10.353 13.369 21.213 1.00 97.75 185 ARG A O 1
ATOM 1502 N N . ASP A 1 186 ? -8.925 13.404 19.490 1.00 95.56 186 ASP A N 1
ATOM 1503 C CA . ASP A 1 186 ? -8.033 14.418 20.032 1.00 95.56 186 ASP A CA 1
ATOM 1504 C C . ASP A 1 186 ? -8.418 15.806 19.502 1.00 95.56 186 ASP A C 1
ATOM 1506 O O . ASP A 1 186 ? -8.682 15.993 18.312 1.00 95.56 186 ASP A O 1
ATOM 1510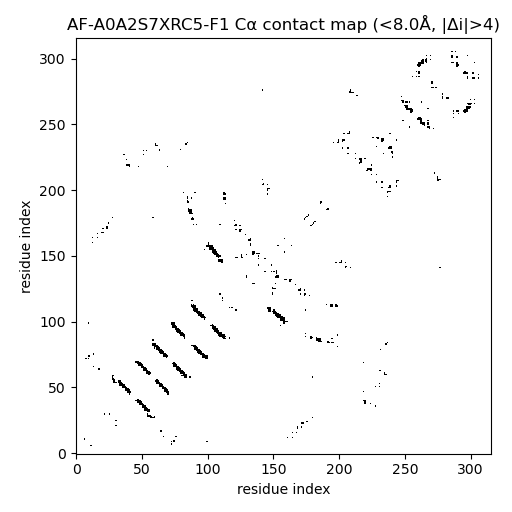 N N . THR A 1 187 ? -8.439 16.790 20.396 1.00 94.50 187 THR A N 1
ATOM 1511 C CA . THR A 1 187 ? -8.738 18.195 20.089 1.00 94.50 187 THR A CA 1
ATOM 1512 C C . THR A 1 187 ? -7.483 19.069 20.040 1.00 94.50 187 THR A C 1
ATOM 1514 O O . THR A 1 187 ? -7.574 20.270 19.785 1.00 94.50 187 THR A O 1
ATOM 1517 N N . ASN A 1 188 ? -6.299 18.507 20.300 1.00 96.62 188 ASN A N 1
ATOM 1518 C CA . ASN A 1 188 ? -5.035 19.224 20.242 1.00 96.62 188 ASN A CA 1
ATOM 1519 C C . ASN A 1 188 ? -4.624 19.484 18.785 1.00 96.62 188 ASN A C 1
ATOM 1521 O O . ASN A 1 188 ? -4.130 18.598 18.085 1.00 96.62 188 ASN A O 1
ATOM 1525 N N . ALA A 1 189 ? -4.752 20.738 18.351 1.00 96.94 189 ALA A N 1
ATOM 1526 C CA . ALA A 1 189 ? -4.432 21.157 16.987 1.00 96.94 189 ALA A CA 1
ATOM 1527 C C . ALA A 1 189 ? -3.001 20.791 16.545 1.00 96.94 189 ALA A C 1
ATOM 1529 O O . ALA A 1 189 ? -2.792 20.421 15.391 1.00 96.94 189 ALA A O 1
ATOM 1530 N N . ALA A 1 190 ? -2.012 20.839 17.445 1.00 96.62 190 ALA A N 1
ATOM 1531 C CA . ALA A 1 190 ? -0.634 20.495 17.098 1.00 96.62 190 ALA A CA 1
ATOM 1532 C C . ALA A 1 190 ? -0.462 18.989 16.846 1.00 96.62 190 ALA A C 1
ATOM 1534 O O . ALA A 1 190 ? 0.289 18.599 15.954 1.00 96.62 190 ALA A O 1
ATOM 1535 N N . ALA A 1 191 ? -1.153 18.141 17.610 1.00 96.25 191 ALA A N 1
ATOM 1536 C CA . ALA A 1 191 ? -1.140 16.695 17.400 1.00 96.25 191 ALA A CA 1
ATOM 1537 C C . ALA A 1 191 ? -1.892 16.296 16.123 1.00 96.25 191 ALA A C 1
ATOM 1539 O O . ALA A 1 191 ? -1.389 15.484 15.346 1.00 96.25 191 ALA A O 1
ATOM 1540 N N . VAL A 1 192 ? -3.044 16.920 15.861 1.00 97.19 192 VAL A N 1
ATOM 1541 C CA . VAL A 1 192 ? -3.806 16.745 14.613 1.00 97.19 192 VAL A CA 1
ATOM 1542 C C . VAL A 1 192 ? -2.961 17.145 13.398 1.00 97.19 192 VAL A C 1
ATOM 1544 O O . VAL A 1 192 ? -2.861 16.391 12.431 1.00 97.19 192 VAL A O 1
ATOM 1547 N N . GLN A 1 193 ? -2.274 18.291 13.461 1.00 97.00 193 GLN A N 1
ATOM 1548 C CA . GLN A 1 193 ? -1.417 18.760 12.370 1.00 97.00 193 GLN A CA 1
ATOM 1549 C C . GLN A 1 193 ? -0.228 17.824 12.109 1.00 97.00 193 GLN A C 1
ATOM 1551 O O . GLN A 1 193 ? 0.106 17.571 10.951 1.00 97.00 193 GLN A O 1
ATOM 1556 N N . ARG A 1 194 ? 0.412 17.289 13.160 1.00 96.62 194 ARG A N 1
ATOM 1557 C CA . ARG A 1 194 ? 1.513 16.319 13.008 1.00 96.62 194 ARG A CA 1
ATOM 1558 C C . ARG A 1 194 ? 1.049 15.038 12.321 1.00 96.62 194 ARG A C 1
ATOM 1560 O O . ARG A 1 194 ? 1.700 14.598 11.379 1.00 96.62 194 ARG A O 1
ATOM 1567 N N . ARG A 1 195 ? -0.089 14.487 12.745 1.00 97.69 195 ARG A N 1
ATOM 1568 C CA . ARG A 1 195 ? -0.683 13.291 12.129 1.00 97.69 195 ARG A CA 1
ATOM 1569 C C . ARG A 1 195 ? -1.068 13.529 10.676 1.00 97.69 195 ARG A C 1
ATOM 1571 O O . ARG A 1 195 ? -0.774 12.697 9.824 1.00 97.69 195 ARG A O 1
ATOM 1578 N N . SER A 1 196 ? -1.639 14.696 10.378 1.00 97.50 196 SER A N 1
ATOM 1579 C CA . SER A 1 196 ? -1.920 15.113 9.003 1.00 97.50 196 SER A CA 1
ATOM 1580 C C . SER A 1 196 ? -0.652 15.111 8.141 1.00 97.50 196 SER A C 1
ATOM 1582 O O . SER A 1 196 ? -0.615 14.472 7.090 1.00 97.50 196 SER A O 1
ATOM 1584 N N . ALA A 1 197 ? 0.428 15.736 8.623 1.00 96.69 197 ALA A N 1
ATOM 1585 C CA . ALA A 1 197 ? 1.706 15.766 7.915 1.00 96.69 197 ALA A CA 1
ATOM 1586 C C . ALA A 1 197 ? 2.309 14.363 7.709 1.00 96.69 197 ALA A C 1
ATOM 1588 O O . ALA A 1 197 ? 2.816 14.078 6.624 1.00 96.69 197 ALA A O 1
ATOM 1589 N N . ALA A 1 198 ? 2.215 13.480 8.709 1.00 97.38 198 ALA A N 1
ATOM 1590 C CA . ALA A 1 198 ? 2.693 12.101 8.612 1.00 97.38 198 ALA A CA 1
ATOM 1591 C C . ALA A 1 198 ? 1.916 11.287 7.562 1.00 97.38 198 ALA A C 1
ATOM 1593 O O . ALA A 1 198 ? 2.531 10.608 6.741 1.00 97.38 198 ALA A O 1
ATOM 1594 N N . ILE A 1 199 ? 0.582 11.404 7.521 1.00 97.69 199 ILE A N 1
ATOM 1595 C CA . ILE A 1 199 ? -0.253 10.734 6.508 1.00 97.69 199 ILE A CA 1
ATOM 1596 C C . ILE A 1 199 ? 0.069 11.254 5.103 1.00 97.69 199 ILE A C 1
ATOM 1598 O O . ILE A 1 199 ? 0.203 10.461 4.171 1.00 97.69 199 ILE A O 1
ATOM 1602 N N . VAL A 1 200 ? 0.216 12.572 4.937 1.00 96.25 200 VAL A N 1
ATOM 1603 C CA . VAL A 1 200 ? 0.592 13.181 3.649 1.00 96.25 200 VAL A CA 1
ATOM 1604 C C . VAL A 1 200 ? 1.946 12.660 3.173 1.00 96.25 200 VAL A C 1
ATOM 1606 O O . VAL A 1 200 ? 2.089 12.311 2.001 1.00 96.25 200 VAL A O 1
ATOM 1609 N N . GLU A 1 201 ? 2.936 12.583 4.063 1.00 95.38 201 GLU A N 1
ATOM 1610 C CA . GLU A 1 201 ? 4.257 12.069 3.706 1.00 95.38 201 GLU A CA 1
ATOM 1611 C C . GLU A 1 201 ? 4.214 10.582 3.348 1.00 95.38 201 GLU A C 1
ATOM 1613 O O . GLU A 1 201 ? 4.754 10.194 2.314 1.00 95.38 201 GLU A O 1
ATOM 1618 N N . LEU A 1 202 ? 3.490 9.763 4.117 1.00 96.00 202 LEU A N 1
ATOM 1619 C CA . LEU A 1 202 ? 3.269 8.354 3.794 1.00 96.00 202 LEU A CA 1
ATOM 1620 C C . LEU A 1 202 ? 2.658 8.182 2.396 1.00 96.00 202 LEU A C 1
ATOM 1622 O O . LEU A 1 202 ? 3.190 7.437 1.572 1.00 96.00 202 LEU A O 1
ATOM 1626 N N . LYS A 1 203 ? 1.572 8.903 2.097 1.00 95.75 203 LYS A N 1
ATOM 1627 C CA . LYS A 1 203 ? 0.908 8.861 0.785 1.00 95.75 203 LYS A CA 1
ATOM 1628 C C . LYS A 1 203 ? 1.845 9.292 -0.342 1.00 95.75 203 LYS A C 1
ATOM 1630 O O . LYS A 1 203 ? 1.880 8.646 -1.386 1.00 95.75 203 LYS A O 1
ATOM 1635 N N . ARG A 1 204 ? 2.646 10.339 -0.127 1.00 93.44 204 ARG A N 1
ATOM 1636 C CA . ARG A 1 204 ? 3.638 10.825 -1.097 1.00 93.44 204 ARG A CA 1
ATOM 1637 C C . ARG A 1 204 ? 4.722 9.786 -1.374 1.00 93.44 204 ARG A C 1
ATOM 1639 O O . ARG A 1 204 ? 5.037 9.540 -2.538 1.00 93.44 204 ARG A O 1
ATOM 1646 N N . VAL A 1 205 ? 5.282 9.176 -0.330 1.00 92.12 205 VAL A N 1
ATOM 1647 C CA . VAL A 1 205 ? 6.308 8.133 -0.459 1.00 92.12 205 VAL A CA 1
ATOM 1648 C C . VAL A 1 205 ? 5.752 6.914 -1.192 1.00 92.12 205 VAL A C 1
ATOM 1650 O O . VAL A 1 205 ? 6.411 6.420 -2.107 1.00 92.12 205 VAL A O 1
ATOM 1653 N N . LEU A 1 206 ? 4.540 6.466 -0.853 1.00 92.25 206 LEU A N 1
ATOM 1654 C CA . LEU A 1 206 ? 3.884 5.354 -1.543 1.00 92.25 206 LEU A CA 1
ATOM 1655 C C . LEU A 1 206 ? 3.633 5.684 -3.018 1.00 92.25 206 LEU A C 1
ATOM 1657 O O . LEU A 1 206 ? 4.120 4.967 -3.885 1.00 92.25 206 LEU A O 1
ATOM 1661 N N . LEU A 1 207 ? 2.968 6.799 -3.327 1.00 90.38 207 LEU A N 1
ATOM 1662 C CA . LEU A 1 207 ? 2.634 7.174 -4.706 1.00 90.38 207 LEU A CA 1
ATOM 1663 C C . LEU A 1 207 ? 3.875 7.314 -5.607 1.00 90.38 207 LEU A C 1
ATOM 1665 O O . LEU A 1 207 ? 3.842 6.919 -6.769 1.00 90.38 207 LEU A O 1
ATOM 1669 N N . ARG A 1 208 ? 4.997 7.820 -5.079 1.00 86.69 208 ARG A N 1
ATOM 1670 C CA . ARG A 1 208 ? 6.252 7.978 -5.843 1.00 86.69 208 ARG A CA 1
ATOM 1671 C C . ARG A 1 208 ? 6.985 6.674 -6.143 1.00 86.69 208 ARG A C 1
ATOM 1673 O O . ARG A 1 208 ? 7.806 6.641 -7.062 1.00 86.69 208 ARG A O 1
ATOM 1680 N N . ASN A 1 209 ? 6.769 5.643 -5.334 1.00 84.75 209 ASN A N 1
ATOM 1681 C CA . ASN A 1 209 ? 7.601 4.443 -5.353 1.00 84.75 209 ASN A CA 1
ATOM 1682 C C . ASN A 1 209 ? 6.817 3.155 -5.623 1.00 84.75 209 ASN A C 1
ATOM 1684 O O . ASN A 1 209 ? 7.445 2.129 -5.887 1.00 84.75 209 ASN A O 1
ATOM 1688 N N . ASP A 1 210 ? 5.482 3.194 -5.598 1.00 82.25 210 ASP A N 1
ATOM 1689 C CA . ASP A 1 210 ? 4.653 2.016 -5.825 1.00 82.25 210 ASP A CA 1
ATOM 1690 C C . ASP A 1 210 ? 4.830 1.495 -7.270 1.00 82.25 210 ASP A C 1
ATOM 1692 O O . ASP A 1 210 ? 4.522 2.193 -8.245 1.00 82.25 210 ASP A O 1
ATOM 1696 N N . PRO A 1 211 ? 5.319 0.253 -7.444 1.00 75.81 211 PRO A N 1
ATOM 1697 C CA . PRO A 1 211 ? 5.585 -0.316 -8.760 1.00 75.81 211 PRO A CA 1
ATOM 1698 C C . PRO A 1 211 ? 4.311 -0.669 -9.546 1.00 75.81 211 PRO A C 1
ATOM 1700 O O . PRO A 1 211 ? 4.413 -1.055 -10.717 1.00 75.81 211 PRO A O 1
ATOM 1703 N N . ALA A 1 212 ? 3.123 -0.576 -8.943 1.00 80.69 212 ALA A N 1
ATOM 1704 C CA . ALA A 1 212 ? 1.862 -0.927 -9.579 1.00 80.69 212 ALA A CA 1
ATOM 1705 C C . ALA A 1 212 ? 1.406 0.115 -10.611 1.00 80.69 212 ALA A C 1
ATOM 1707 O O . ALA A 1 212 ? 0.894 -0.276 -11.661 1.00 80.69 212 ALA A O 1
ATOM 1708 N N . PHE A 1 213 ? 1.653 1.416 -10.407 1.00 84.00 213 PHE A N 1
ATOM 1709 C CA . PHE A 1 213 ? 1.172 2.456 -11.335 1.00 84.00 213 PHE A CA 1
ATOM 1710 C C . PHE A 1 213 ? 1.723 2.314 -12.759 1.00 84.00 213 PHE A C 1
ATOM 1712 O O . PHE A 1 213 ? 0.921 2.259 -13.689 1.00 84.00 213 PHE A O 1
ATOM 1719 N N . PRO A 1 214 ? 3.035 2.097 -12.992 1.00 82.75 214 PRO A N 1
ATOM 1720 C CA . PRO A 1 214 ? 3.532 1.824 -14.345 1.00 82.75 214 PRO A CA 1
ATOM 1721 C C . PRO A 1 214 ? 2.921 0.567 -14.983 1.00 82.75 214 PRO A C 1
ATOM 1723 O O . PRO A 1 214 ? 2.880 0.412 -16.208 1.00 82.75 214 PRO A O 1
ATOM 1726 N N . VAL A 1 215 ? 2.478 -0.393 -14.170 1.00 83.12 215 VAL A N 1
ATOM 1727 C CA . VAL A 1 215 ? 1.778 -1.586 -14.653 1.00 83.12 215 VAL A CA 1
ATOM 1728 C C . VAL A 1 215 ? 0.342 -1.239 -15.042 1.00 83.12 215 VAL A C 1
ATOM 1730 O O . VAL A 1 215 ? -0.085 -1.621 -16.132 1.00 83.12 215 VAL A O 1
ATOM 1733 N N . PHE A 1 216 ? -0.366 -0.462 -14.222 1.00 87.38 216 PHE A N 1
ATOM 1734 C CA . PHE A 1 216 ? -1.718 0.011 -14.509 1.00 87.38 216 PHE A CA 1
ATOM 1735 C C . PHE A 1 216 ? -1.772 0.957 -15.707 1.00 87.38 216 PHE A C 1
ATOM 1737 O O . PHE A 1 216 ? -2.607 0.739 -16.580 1.00 87.38 216 PHE A O 1
ATOM 1744 N N . THR A 1 217 ? -0.845 1.909 -15.842 1.00 89.44 217 THR A N 1
ATOM 1745 C CA . THR A 1 217 ? -0.751 2.787 -17.020 1.00 89.44 217 THR A CA 1
ATOM 1746 C C . THR A 1 217 ? -0.594 1.978 -18.308 1.00 89.44 217 THR A C 1
ATOM 1748 O O . THR A 1 217 ? -1.291 2.230 -19.287 1.00 89.44 217 THR A O 1
ATOM 1751 N N . ARG A 1 218 ? 0.258 0.943 -18.325 1.00 86.25 218 ARG A N 1
ATOM 1752 C CA . ARG A 1 218 ? 0.406 0.068 -19.508 1.00 86.25 218 ARG A CA 1
ATOM 1753 C C . ARG A 1 218 ? -0.826 -0.799 -19.767 1.00 86.25 218 ARG A C 1
ATOM 1755 O O . ARG A 1 218 ? -1.155 -1.088 -20.920 1.00 86.25 218 ARG A O 1
ATOM 1762 N N . ALA A 1 219 ? -1.482 -1.252 -18.703 1.00 87.25 219 ALA A N 1
ATOM 1763 C CA . ALA A 1 219 ? -2.638 -2.128 -18.800 1.00 87.25 219 ALA A CA 1
ATOM 1764 C C . ALA A 1 219 ? -3.905 -1.377 -19.235 1.00 87.25 219 ALA A C 1
ATOM 1766 O O . ALA A 1 219 ? -4.615 -1.869 -20.111 1.00 87.25 219 ALA A O 1
ATOM 1767 N N . PHE A 1 220 ? -4.162 -0.196 -18.674 1.00 90.00 220 PHE A N 1
ATOM 1768 C CA . PHE A 1 220 ? -5.439 0.520 -18.761 1.00 90.00 220 PHE A CA 1
ATOM 1769 C C . PHE A 1 220 ? -5.326 1.972 -19.260 1.00 90.00 220 PHE A C 1
ATOM 1771 O O . PHE A 1 220 ? -6.351 2.613 -19.473 1.00 90.00 220 PHE A O 1
ATOM 1778 N N . GLY A 1 221 ? -4.115 2.488 -19.475 1.00 90.56 221 GLY A N 1
ATOM 1779 C CA . GLY A 1 221 ? -3.865 3.883 -19.846 1.00 90.56 221 GLY A CA 1
ATOM 1780 C C . GLY A 1 221 ? -3.690 4.810 -18.638 1.00 90.56 221 GLY A C 1
ATOM 1781 O O . GLY A 1 221 ? -4.045 4.462 -17.510 1.00 90.56 221 GLY A O 1
ATOM 1782 N N . GLN A 1 222 ? -3.140 6.005 -18.886 1.00 90.94 222 GLN A N 1
ATOM 1783 C CA . GLN A 1 222 ? -2.809 6.977 -17.836 1.00 90.94 222 GLN A CA 1
ATOM 1784 C C . GLN A 1 222 ? -4.042 7.409 -17.039 1.00 90.94 222 GLN A C 1
ATOM 1786 O O . GLN A 1 222 ? -4.027 7.328 -15.820 1.00 90.94 222 GLN A O 1
ATOM 1791 N N . SER A 1 223 ? -5.144 7.754 -17.711 1.00 92.56 223 SER A N 1
ATOM 1792 C CA . SER A 1 223 ? -6.357 8.239 -17.038 1.00 92.56 223 SER A CA 1
ATOM 1793 C C . SER A 1 223 ? -6.919 7.245 -16.021 1.00 92.56 223 SER A C 1
ATOM 1795 O O . SER A 1 223 ? -7.400 7.644 -14.968 1.00 92.56 223 SER A O 1
ATOM 1797 N N . MET A 1 224 ? -6.850 5.941 -16.305 1.00 92.50 224 MET A N 1
ATOM 1798 C CA . MET A 1 224 ? -7.308 4.928 -15.352 1.00 92.50 224 MET A CA 1
ATOM 1799 C C . MET A 1 224 ? -6.300 4.708 -14.221 1.00 92.50 224 MET A C 1
ATOM 1801 O O . MET A 1 224 ? -6.693 4.485 -13.079 1.00 92.50 224 MET A O 1
ATOM 1805 N N . SER A 1 225 ? -5.001 4.808 -14.516 1.00 91.94 225 SER A N 1
ATOM 1806 C CA . SER A 1 225 ? -3.968 4.814 -13.478 1.00 91.94 225 SER A CA 1
ATOM 1807 C C . SER A 1 225 ? -4.148 5.992 -12.514 1.00 91.94 225 SER A C 1
ATOM 1809 O O . SER A 1 225 ? -4.009 5.810 -11.308 1.00 91.94 225 SER A O 1
ATOM 1811 N N . ASP A 1 226 ? -4.523 7.165 -13.027 1.00 92.88 226 ASP A N 1
ATOM 1812 C CA . ASP A 1 226 ? -4.806 8.357 -12.227 1.00 92.88 226 ASP A CA 1
ATOM 1813 C C . ASP A 1 226 ? -6.027 8.152 -11.320 1.00 92.88 226 ASP A C 1
ATOM 1815 O O . ASP A 1 226 ? -5.990 8.514 -10.147 1.00 92.88 226 ASP A O 1
ATOM 1819 N N . VAL A 1 227 ? -7.084 7.494 -11.816 1.00 94.25 227 VAL A N 1
ATOM 1820 C CA . VAL A 1 227 ? -8.244 7.108 -10.991 1.00 94.25 227 VAL A CA 1
ATOM 1821 C C . VAL A 1 227 ? -7.828 6.177 -9.851 1.00 94.25 227 VAL A C 1
ATOM 1823 O O . VAL A 1 227 ? -8.276 6.356 -8.720 1.00 94.25 227 VAL A O 1
ATOM 1826 N N . PHE A 1 228 ? -6.953 5.199 -10.106 1.00 94.19 228 PHE A N 1
ATOM 1827 C CA . PHE A 1 228 ? -6.449 4.328 -9.041 1.00 94.19 228 PHE A CA 1
ATOM 1828 C C . PHE A 1 228 ? -5.551 5.065 -8.047 1.00 94.19 228 PHE A C 1
ATOM 1830 O O . PHE A 1 228 ? -5.626 4.781 -6.852 1.00 94.19 228 PHE A O 1
ATOM 1837 N N . ALA A 1 229 ? -4.750 6.026 -8.509 1.00 93.44 229 ALA A N 1
ATOM 1838 C CA . ALA A 1 229 ? -3.944 6.868 -7.633 1.00 93.44 229 ALA A CA 1
ATOM 1839 C C . ALA A 1 229 ? -4.831 7.747 -6.742 1.00 93.44 229 ALA A C 1
ATOM 1841 O O . ALA A 1 229 ? -4.604 7.807 -5.537 1.00 93.44 229 ALA A O 1
ATOM 1842 N N . GLU A 1 230 ? -5.882 8.355 -7.296 1.00 94.06 230 GLU A N 1
ATOM 1843 C CA . GLU A 1 230 ? -6.849 9.133 -6.519 1.00 94.06 230 GLU A CA 1
ATOM 1844 C C . GLU A 1 230 ? -7.607 8.251 -5.527 1.00 94.06 230 GLU A C 1
ATOM 1846 O O . GLU A 1 230 ? -7.783 8.637 -4.374 1.00 94.06 230 GLU A O 1
ATOM 1851 N N . ALA A 1 231 ? -8.003 7.038 -5.923 1.00 94.12 231 ALA A N 1
ATOM 1852 C CA . ALA A 1 231 ? -8.634 6.087 -5.015 1.00 94.12 231 ALA A CA 1
ATOM 1853 C C . ALA A 1 231 ? -7.717 5.761 -3.821 1.00 94.12 231 ALA A C 1
ATOM 1855 O O . ALA A 1 231 ? -8.162 5.826 -2.673 1.00 94.12 231 ALA A O 1
ATOM 1856 N N . ALA A 1 232 ? -6.435 5.497 -4.081 1.00 94.38 232 ALA A N 1
ATOM 1857 C CA . ALA A 1 232 ? -5.450 5.165 -3.059 1.00 94.38 232 ALA A CA 1
ATOM 1858 C C . ALA A 1 232 ? -5.049 6.359 -2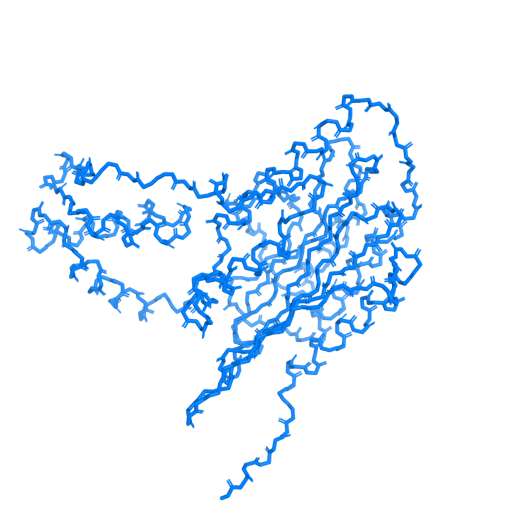.178 1.00 94.38 232 ALA A C 1
ATOM 1860 O O . ALA A 1 232 ? -4.936 6.199 -0.968 1.00 94.38 232 ALA A O 1
ATOM 1861 N N . PHE A 1 233 ? -4.839 7.549 -2.745 1.00 95.19 233 PHE A N 1
ATOM 1862 C CA . PHE A 1 233 ? -4.123 8.637 -2.061 1.00 95.19 233 PHE A CA 1
ATOM 1863 C C . PHE A 1 233 ? -4.896 9.950 -1.927 1.00 95.19 233 PHE A C 1
ATOM 1865 O O . PHE A 1 233 ? -4.402 10.874 -1.278 1.00 95.19 233 PHE A O 1
ATOM 1872 N N . GLY A 1 234 ? -6.123 10.029 -2.441 1.00 93.31 234 GLY A N 1
ATOM 1873 C CA . GLY A 1 234 ? -7.040 11.130 -2.150 1.00 93.31 234 GLY A CA 1
ATOM 1874 C C . GLY A 1 234 ? -7.533 11.133 -0.694 1.00 93.31 234 GLY A C 1
ATOM 1875 O O . GLY A 1 234 ? -6.951 10.500 0.193 1.00 93.31 234 GLY A O 1
ATOM 1876 N N . GLY A 1 235 ? -8.649 11.814 -0.437 1.00 90.44 235 GLY A N 1
ATOM 1877 C CA . GLY A 1 235 ? -9.266 11.907 0.898 1.00 90.44 235 GLY A CA 1
ATOM 1878 C C . GLY A 1 235 ? -8.737 13.081 1.720 1.00 90.44 235 GLY A C 1
ATOM 1879 O O . GLY A 1 235 ? -8.218 14.042 1.153 1.00 90.44 235 GLY A O 1
ATOM 1880 N N . ASN A 1 236 ? -8.888 13.025 3.045 1.00 91.50 236 ASN A N 1
ATOM 1881 C CA . ASN A 1 236 ? -8.467 14.092 3.949 1.00 91.50 236 ASN A CA 1
ATOM 1882 C C . ASN A 1 236 ? -7.560 13.571 5.090 1.00 91.50 236 ASN A C 1
ATOM 1884 O O . ASN A 1 236 ? -8.044 12.916 6.012 1.00 91.50 236 ASN A O 1
ATOM 1888 N N . PRO A 1 237 ? -6.254 13.899 5.080 1.00 93.50 237 PRO A N 1
ATOM 1889 C CA . PRO A 1 237 ? -5.554 14.682 4.064 1.00 93.50 237 PRO A CA 1
ATOM 1890 C C . PRO A 1 237 ? -5.268 13.839 2.814 1.00 93.50 237 PRO A C 1
ATOM 1892 O O . PRO A 1 237 ? -4.986 12.644 2.918 1.00 93.50 237 PRO A O 1
ATOM 1895 N N . GLY A 1 238 ? -5.324 14.450 1.635 1.00 89.75 238 GLY A N 1
ATOM 1896 C CA . GLY A 1 238 ? -5.041 13.808 0.348 1.00 89.75 238 GLY A CA 1
ATOM 1897 C C . GLY A 1 238 ? -3.716 14.275 -0.249 1.00 89.75 238 GLY A C 1
ATOM 1898 O O . GLY A 1 238 ? -3.172 15.299 0.161 1.00 89.75 238 GLY A O 1
ATOM 1899 N N . VAL A 1 239 ? -3.203 13.526 -1.223 1.00 90.12 239 VAL A N 1
ATOM 1900 C CA . VAL A 1 239 ? -2.086 13.942 -2.080 1.00 90.12 239 VAL A CA 1
ATOM 1901 C C . VAL A 1 239 ? -2.555 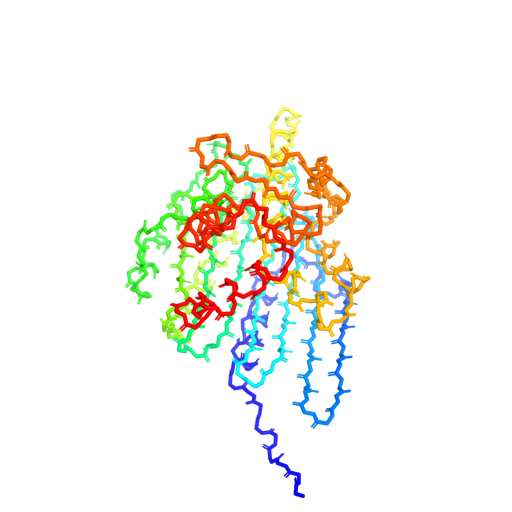13.866 -3.521 1.00 90.12 239 VAL A C 1
ATOM 1903 O O . VAL A 1 239 ? -2.964 12.804 -3.988 1.00 90.12 239 VAL A O 1
ATOM 1906 N N . THR A 1 240 ? -2.485 14.983 -4.235 1.00 84.81 240 THR A N 1
ATOM 1907 C CA . THR A 1 240 ? -2.784 14.995 -5.665 1.00 84.81 240 THR A CA 1
ATOM 1908 C C . THR A 1 240 ? -1.622 14.400 -6.457 1.00 84.81 240 THR A C 1
ATOM 1910 O O . THR A 1 240 ? -0.454 14.476 -6.066 1.00 84.81 240 THR A O 1
ATOM 1913 N N . ILE A 1 241 ? -1.925 13.850 -7.633 1.00 80.12 241 ILE A N 1
ATOM 1914 C CA . ILE A 1 241 ? -0.906 13.318 -8.550 1.00 80.12 241 ILE A CA 1
ATOM 1915 C C . ILE A 1 241 ? 0.126 14.402 -8.893 1.00 80.12 241 ILE A C 1
ATOM 1917 O O . ILE A 1 241 ? 1.326 14.136 -8.881 1.00 80.12 241 ILE A O 1
ATOM 1921 N N . ALA A 1 242 ? -0.328 15.641 -9.107 1.00 75.44 242 ALA A N 1
ATOM 1922 C CA . ALA A 1 242 ? 0.535 16.782 -9.401 1.00 75.44 242 ALA A CA 1
ATOM 1923 C C . ALA A 1 242 ? 1.538 17.095 -8.273 1.00 75.44 242 ALA A C 1
ATOM 1925 O O . ALA A 1 242 ? 2.669 17.475 -8.556 1.00 75.44 242 ALA A O 1
ATOM 1926 N N . GLU A 1 243 ? 1.157 16.910 -7.006 1.00 75.56 243 GLU A N 1
ATOM 1927 C CA . GLU A 1 243 ? 2.044 17.121 -5.850 1.00 75.56 243 GLU A CA 1
ATOM 1928 C C . GLU A 1 243 ? 3.033 15.966 -5.636 1.00 75.56 243 GLU A C 1
ATOM 1930 O O . GLU A 1 243 ? 4.103 16.142 -5.040 1.00 75.56 243 GLU A O 1
ATOM 1935 N N . ALA A 1 244 ? 2.677 14.764 -6.090 1.00 70.75 244 ALA A N 1
ATOM 1936 C CA . ALA A 1 244 ? 3.521 13.586 -5.957 1.00 70.75 244 ALA A CA 1
ATOM 1937 C C . ALA A 1 244 ? 4.535 13.442 -7.095 1.00 70.75 244 ALA A C 1
ATOM 1939 O O . ALA A 1 244 ? 5.632 12.936 -6.841 1.00 70.75 244 ALA A O 1
ATOM 1940 N N . VAL A 1 245 ? 4.212 13.904 -8.308 1.00 69.38 245 VAL A N 1
ATOM 1941 C CA . VAL A 1 245 ? 5.136 13.883 -9.448 1.00 69.38 245 VAL A CA 1
ATOM 1942 C C . VAL A 1 245 ? 6.291 14.847 -9.192 1.00 69.38 245 VAL A C 1
ATOM 1944 O O . VAL A 1 245 ? 6.121 16.058 -9.079 1.00 69.38 245 VAL A O 1
ATOM 1947 N N . GLU A 1 246 ? 7.501 14.300 -9.113 1.00 70.69 246 GLU A N 1
ATOM 1948 C CA . GLU A 1 246 ? 8.704 15.124 -9.153 1.00 70.69 246 GLU A CA 1
ATOM 1949 C C . GLU A 1 246 ? 8.841 15.756 -10.541 1.00 70.69 246 GLU A C 1
ATOM 1951 O O . GLU A 1 246 ? 8.647 15.053 -11.541 1.00 70.69 246 GLU A O 1
ATOM 1956 N N . PRO A 1 247 ? 9.208 17.046 -10.635 1.00 75.38 247 PRO A N 1
ATOM 1957 C CA . PRO A 1 247 ? 9.417 17.684 -11.924 1.00 75.38 247 PRO A CA 1
ATOM 1958 C C . PRO A 1 247 ? 10.471 16.914 -12.721 1.00 75.38 247 PRO A C 1
ATOM 1960 O O . PRO A 1 247 ? 11.467 16.441 -12.163 1.00 75.38 247 PRO A O 1
ATOM 1963 N N . LEU A 1 248 ? 10.243 16.791 -14.031 1.00 76.81 248 LEU A N 1
ATOM 1964 C CA . LEU A 1 248 ? 11.238 16.215 -14.925 1.00 76.81 248 LEU A CA 1
ATOM 1965 C C . LEU A 1 248 ? 12.553 16.998 -14.789 1.00 76.81 248 LEU A C 1
ATOM 1967 O O . LEU A 1 248 ? 12.530 18.229 -14.657 1.00 76.81 248 LEU A O 1
ATOM 1971 N N . PRO A 1 249 ? 13.708 16.312 -14.817 1.00 80.25 249 PRO A N 1
ATOM 1972 C CA . PRO A 1 249 ? 14.982 17.006 -14.874 1.00 80.25 249 PRO A CA 1
ATOM 1973 C C . PRO A 1 249 ? 15.027 17.892 -16.123 1.00 80.25 249 PRO A C 1
ATOM 1975 O O . PRO A 1 249 ? 14.424 17.574 -17.148 1.00 80.25 249 PRO A O 1
ATOM 1978 N N . VAL A 1 250 ? 15.767 19.002 -16.050 1.00 87.69 250 VAL A N 1
ATOM 1979 C CA . VAL A 1 250 ? 15.972 19.867 -17.219 1.00 87.69 250 VAL A CA 1
ATOM 1980 C C . VAL A 1 250 ? 16.516 19.005 -18.371 1.00 87.69 250 VAL A C 1
ATOM 1982 O O . VAL A 1 250 ? 17.513 18.308 -18.151 1.00 87.69 250 VAL A O 1
ATOM 1985 N N . PRO A 1 251 ? 15.903 19.026 -19.570 1.00 85.88 251 PRO A N 1
ATOM 1986 C CA . PRO A 1 251 ? 16.313 18.185 -20.692 1.00 85.88 251 PRO A CA 1
ATOM 1987 C C . PRO A 1 251 ? 17.820 18.261 -20.958 1.00 85.88 251 PRO A C 1
ATOM 1989 O O . PRO A 1 251 ? 18.375 19.344 -21.133 1.00 85.88 251 PRO A O 1
ATOM 1992 N N . GLY A 1 252 ? 18.505 17.117 -20.957 1.00 81.06 252 GLY A N 1
ATOM 1993 C CA . GLY A 1 252 ? 19.950 17.060 -21.212 1.00 81.06 252 GLY A CA 1
ATOM 1994 C C . GLY A 1 252 ? 20.843 17.461 -20.025 1.00 81.06 252 GLY A C 1
ATOM 1995 O O . GLY A 1 252 ? 22.064 17.456 -20.147 1.00 81.06 252 GLY A O 1
ATOM 1996 N N . SER A 1 253 ? 20.269 17.757 -18.853 1.00 88.56 253 SER A N 1
ATOM 1997 C CA . SER A 1 253 ? 21.032 18.246 -17.689 1.00 88.56 253 SER A CA 1
ATOM 1998 C C . SER A 1 253 ? 21.910 17.202 -16.998 1.00 88.56 253 SER A C 1
ATOM 2000 O O . SER A 1 253 ? 22.835 17.563 -16.267 1.00 88.56 253 SER A O 1
ATOM 2002 N N . TRP A 1 254 ? 21.645 15.908 -17.189 1.00 91.12 254 TRP A N 1
ATOM 2003 C CA . TRP A 1 254 ? 22.425 14.859 -16.543 1.00 91.12 254 TRP A CA 1
ATOM 2004 C C . TRP A 1 254 ? 23.767 14.669 -17.252 1.00 91.12 254 TRP A C 1
ATOM 2006 O O . TRP A 1 254 ? 23.849 14.108 -18.344 1.00 91.12 254 TRP A O 1
ATOM 2016 N N . ILE A 1 255 ? 24.830 15.127 -16.588 1.00 90.25 255 ILE A N 1
ATOM 2017 C CA . ILE A 1 255 ? 26.217 14.986 -17.035 1.00 90.25 255 ILE A CA 1
ATOM 2018 C C . ILE A 1 255 ? 27.044 14.380 -15.903 1.00 90.25 255 ILE A C 1
ATOM 2020 O O . ILE A 1 255 ? 27.256 15.003 -14.858 1.00 90.25 255 ILE A O 1
ATOM 2024 N N . ASN A 1 256 ? 27.577 13.182 -16.127 1.00 91.12 256 ASN A N 1
ATOM 2025 C CA . ASN A 1 256 ? 28.581 12.593 -15.257 1.00 91.12 256 ASN A CA 1
ATOM 2026 C C . ASN A 1 256 ? 29.981 13.003 -15.735 1.00 91.12 256 ASN A C 1
ATOM 2028 O O . ASN A 1 256 ? 30.638 12.294 -16.497 1.00 91.12 256 ASN A O 1
ATOM 2032 N N . LYS A 1 257 ? 30.461 14.151 -15.239 1.00 91.69 257 LYS A N 1
ATOM 2033 C CA . LYS A 1 257 ? 31.783 14.703 -15.590 1.00 91.69 257 LYS A CA 1
ATOM 2034 C C . LYS A 1 257 ? 32.944 13.746 -15.303 1.00 91.69 257 LYS A C 1
ATOM 2036 O O . LYS A 1 257 ? 33.945 13.800 -16.003 1.00 91.69 257 LYS A O 1
ATOM 2041 N N . LYS A 1 258 ? 32.823 12.879 -14.289 1.00 91.69 258 LYS A N 1
ATOM 2042 C CA . LYS A 1 258 ? 33.879 11.915 -13.930 1.00 91.69 258 LYS A CA 1
ATOM 2043 C C . LYS A 1 258 ? 34.007 10.791 -14.954 1.00 91.69 258 LYS A C 1
ATOM 2045 O O . LYS A 1 258 ? 35.099 10.269 -15.129 1.00 91.69 258 LYS A O 1
ATOM 2050 N N . LEU A 1 259 ? 32.898 10.414 -15.587 1.00 91.31 259 LEU A N 1
ATOM 2051 C CA . LEU A 1 259 ? 32.854 9.347 -16.588 1.00 91.31 259 LEU A CA 1
ATOM 2052 C C . LEU A 1 259 ? 32.864 9.876 -18.028 1.00 91.31 259 LEU A C 1
ATOM 2054 O O . LEU A 1 259 ? 32.964 9.081 -18.951 1.00 91.31 259 LEU A O 1
ATOM 2058 N N . GLY A 1 260 ? 32.755 11.194 -18.230 1.00 92.38 260 GLY A N 1
ATOM 2059 C CA . GLY A 1 260 ? 32.658 11.787 -19.567 1.00 92.38 260 GLY A CA 1
ATOM 2060 C C . GLY A 1 260 ? 31.348 11.453 -20.288 1.00 92.38 260 GLY A C 1
ATOM 2061 O O . GLY A 1 260 ? 31.307 11.485 -21.513 1.00 92.38 260 GLY A O 1
ATOM 2062 N N . VAL A 1 261 ? 30.293 11.123 -19.535 1.00 94.69 261 VAL A N 1
ATOM 2063 C CA . VAL A 1 261 ? 29.003 10.670 -20.072 1.00 94.69 261 VAL A CA 1
ATOM 2064 C C . VAL A 1 261 ? 27.939 11.748 -19.872 1.00 94.69 261 VAL A C 1
ATOM 2066 O O . VAL A 1 261 ? 27.733 12.216 -18.748 1.00 94.69 261 VAL A O 1
ATOM 2069 N N . SER A 1 262 ? 27.236 12.122 -20.937 1.00 94.94 262 SER A N 1
ATOM 2070 C CA . SER A 1 262 ? 26.017 12.941 -20.898 1.00 94.94 262 SER A CA 1
ATOM 2071 C C . SER A 1 262 ? 24.782 12.103 -21.236 1.00 94.94 262 SER A C 1
ATOM 2073 O O . SER A 1 262 ? 24.895 10.947 -21.634 1.00 94.94 262 SER A O 1
ATOM 2075 N N . TRP A 1 263 ? 23.589 12.660 -21.037 1.00 96.69 263 TRP A N 1
ATOM 2076 C CA . TRP A 1 263 ? 22.318 11.976 -21.281 1.00 96.69 263 TRP A CA 1
ATOM 2077 C C . TRP A 1 263 ? 21.417 12.801 -22.190 1.00 96.69 263 TRP A C 1
ATOM 2079 O O . TRP A 1 263 ? 21.279 14.006 -21.976 1.00 96.69 263 TRP A O 1
ATOM 2089 N N . ASN A 1 264 ? 20.730 12.146 -23.124 1.00 94.69 264 ASN A N 1
ATOM 2090 C CA . ASN A 1 264 ? 19.645 12.770 -23.875 1.00 94.69 264 ASN A CA 1
ATOM 2091 C C . ASN A 1 264 ? 18.390 12.965 -23.011 1.00 94.69 264 ASN A C 1
ATOM 2093 O O . ASN A 1 264 ? 18.196 12.304 -21.990 1.00 94.69 264 ASN A O 1
ATOM 2097 N N . ALA A 1 265 ? 17.524 13.881 -23.444 1.00 91.25 265 ALA A N 1
ATOM 2098 C CA . ALA A 1 265 ? 16.278 14.208 -22.755 1.00 91.25 265 ALA A CA 1
ATOM 2099 C C . ALA A 1 265 ? 15.310 13.014 -22.664 1.00 91.25 265 ALA A C 1
ATOM 2101 O O . ALA A 1 265 ? 14.784 12.732 -21.593 1.00 91.25 265 ALA A O 1
ATOM 2102 N N . ASP A 1 266 ? 15.145 12.273 -23.760 1.00 90.50 266 ASP A N 1
ATOM 2103 C CA . ASP A 1 266 ? 14.304 11.073 -23.840 1.00 90.50 266 ASP A CA 1
ATOM 2104 C C . ASP A 1 266 ? 14.805 9.945 -22.916 1.00 90.50 266 ASP A C 1
ATOM 2106 O O . ASP A 1 266 ? 14.026 9.267 -22.246 1.00 90.50 266 ASP A O 1
ATOM 2110 N N . ALA A 1 267 ? 16.125 9.782 -22.813 1.00 91.75 267 ALA A N 1
ATOM 2111 C CA . ALA A 1 267 ? 16.752 8.854 -21.882 1.00 91.75 267 ALA A CA 1
ATOM 2112 C C . ALA A 1 267 ? 16.500 9.254 -20.419 1.00 91.75 267 ALA A C 1
ATOM 2114 O O . ALA A 1 267 ? 16.230 8.388 -19.588 1.00 91.75 267 ALA A O 1
ATOM 2115 N N . GLN A 1 268 ? 16.571 10.550 -20.096 1.00 90.62 268 GLN A N 1
ATOM 2116 C CA . GLN A 1 268 ? 16.279 11.062 -18.751 1.00 90.62 268 GLN A CA 1
ATOM 2117 C C . GLN A 1 268 ? 14.818 10.832 -18.366 1.00 90.62 268 GLN A C 1
ATOM 2119 O O . GLN A 1 268 ? 14.553 10.337 -17.271 1.00 90.62 268 GLN A O 1
ATOM 2124 N N . GLU A 1 269 ? 13.889 11.140 -19.272 1.00 88.12 269 GLU A N 1
ATOM 2125 C CA . GLU A 1 269 ? 12.453 10.930 -19.075 1.00 88.12 269 GLU A CA 1
ATOM 2126 C C . GLU A 1 269 ? 12.148 9.457 -18.785 1.00 88.12 269 GLU A C 1
ATOM 2128 O O . GLU A 1 269 ? 11.501 9.144 -17.786 1.00 88.12 269 GLU A O 1
ATOM 2133 N N . ARG A 1 270 ? 12.734 8.532 -19.557 1.00 89.25 270 ARG A N 1
ATOM 2134 C CA . ARG A 1 270 ? 12.555 7.090 -19.343 1.00 89.25 270 ARG A CA 1
ATOM 2135 C C . ARG A 1 270 ? 13.034 6.607 -17.970 1.00 89.25 270 ARG A C 1
ATOM 2137 O O . ARG A 1 270 ? 12.405 5.723 -17.386 1.00 89.25 270 ARG A O 1
ATOM 2144 N N . ILE A 1 271 ? 14.134 7.158 -17.447 1.00 89.75 271 ILE A N 1
ATOM 2145 C CA . ILE A 1 271 ? 14.597 6.851 -16.082 1.00 89.75 271 ILE A CA 1
ATOM 2146 C C . ILE A 1 271 ? 13.669 7.460 -15.032 1.00 89.75 271 ILE A C 1
ATOM 2148 O O . ILE A 1 271 ? 13.465 6.854 -13.981 1.00 89.75 271 ILE A O 1
ATOM 2152 N N . HIS A 1 272 ? 13.092 8.629 -15.304 1.00 86.38 272 HIS A N 1
ATOM 2153 C CA . HIS A 1 272 ? 12.172 9.301 -14.386 1.00 86.38 272 HIS A CA 1
ATOM 2154 C C . HIS A 1 272 ? 10.866 8.522 -14.170 1.00 86.38 272 HIS A C 1
ATOM 2156 O O . HIS A 1 272 ? 10.288 8.591 -13.086 1.00 86.38 272 HIS A O 1
ATOM 2162 N N . GLU A 1 273 ? 10.453 7.700 -15.139 1.00 83.31 273 GLU A N 1
ATOM 2163 C CA . GLU A 1 273 ? 9.328 6.759 -14.995 1.00 83.31 273 GLU A CA 1
ATOM 2164 C C . GLU A 1 273 ? 9.584 5.638 -13.969 1.00 83.31 273 GLU A C 1
ATOM 2166 O O . GLU A 1 273 ? 8.641 4.999 -13.499 1.00 83.31 273 GLU A O 1
ATOM 2171 N N . ALA A 1 274 ? 10.845 5.348 -13.630 1.00 83.00 274 ALA A N 1
ATOM 2172 C CA . ALA A 1 274 ? 11.166 4.358 -12.608 1.00 83.00 274 ALA A CA 1
ATOM 2173 C C . ALA A 1 274 ? 10.899 4.914 -11.192 1.00 83.00 274 ALA A C 1
ATOM 2175 O O . ALA A 1 274 ? 11.002 6.129 -10.987 1.00 83.00 274 ALA A O 1
ATOM 2176 N N . PRO A 1 275 ? 10.630 4.047 -10.192 1.00 80.69 275 PRO A N 1
ATOM 2177 C CA . PRO A 1 275 ? 10.531 4.452 -8.790 1.00 80.69 275 PRO A CA 1
ATOM 2178 C C . PRO A 1 275 ? 11.729 5.295 -8.352 1.00 80.69 275 PRO A C 1
ATOM 2180 O O . PRO A 1 275 ? 12.871 4.939 -8.662 1.00 80.69 275 PRO A O 1
ATOM 2183 N N . ALA A 1 276 ? 11.478 6.384 -7.619 1.00 82.62 276 ALA A N 1
ATOM 2184 C CA . ALA A 1 276 ? 12.491 7.388 -7.280 1.00 82.62 276 ALA A CA 1
ATOM 2185 C C . ALA A 1 276 ? 13.752 6.773 -6.651 1.00 82.62 276 ALA A C 1
ATOM 2187 O O . ALA A 1 276 ? 14.870 7.118 -7.041 1.00 82.62 276 ALA A O 1
ATOM 2188 N N . PHE A 1 277 ? 13.583 5.786 -5.765 1.00 79.62 277 PHE A N 1
ATOM 2189 C CA . PHE A 1 277 ? 14.694 5.093 -5.106 1.00 79.62 277 PHE A CA 1
ATOM 2190 C C . PHE A 1 277 ? 15.578 4.258 -6.054 1.00 79.62 277 PHE A C 1
ATOM 2192 O O . PHE A 1 277 ? 16.770 4.091 -5.803 1.00 79.62 277 PHE A O 1
ATOM 2199 N N . LEU A 1 278 ? 15.037 3.749 -7.169 1.00 83.69 278 LEU A N 1
ATOM 2200 C CA . LEU A 1 278 ? 15.800 2.954 -8.141 1.00 83.69 278 LEU A CA 1
ATOM 2201 C C . LEU A 1 278 ? 16.570 3.819 -9.138 1.00 83.69 278 LEU A C 1
ATOM 2203 O O . LEU A 1 278 ? 17.575 3.361 -9.687 1.00 83.69 278 LEU A O 1
ATOM 2207 N N . ARG A 1 279 ? 16.135 5.061 -9.384 1.00 88.06 279 ARG A N 1
ATOM 2208 C CA . ARG A 1 279 ? 16.717 5.923 -10.428 1.00 88.06 279 ARG A CA 1
ATOM 2209 C C . ARG A 1 279 ? 18.235 6.101 -10.287 1.00 88.06 279 ARG A C 1
ATOM 2211 O O . ARG A 1 279 ? 18.922 5.917 -11.293 1.00 88.06 279 ARG A O 1
ATOM 2218 N N . PRO A 1 280 ? 18.812 6.375 -9.094 1.00 87.81 280 PRO A N 1
ATOM 2219 C CA . PRO A 1 280 ? 20.264 6.509 -8.948 1.00 87.81 280 PRO A CA 1
ATOM 2220 C C . PRO A 1 280 ? 21.021 5.216 -9.280 1.00 87.81 280 PRO A C 1
ATOM 2222 O O . PRO A 1 280 ? 22.098 5.260 -9.879 1.00 87.81 280 PRO A O 1
ATOM 2225 N N . ILE A 1 281 ? 20.450 4.061 -8.922 1.00 87.44 281 ILE A N 1
ATOM 2226 C CA . ILE A 1 281 ? 21.025 2.738 -9.193 1.00 87.44 281 ILE A CA 1
ATOM 2227 C C . ILE A 1 281 ? 21.014 2.471 -10.700 1.00 87.44 281 ILE A C 1
ATOM 2229 O O . ILE A 1 281 ? 22.056 2.148 -11.273 1.00 87.44 281 ILE A O 1
ATOM 2233 N N . ILE A 1 282 ? 19.863 2.665 -11.352 1.00 90.50 282 ILE A N 1
ATOM 2234 C CA . ILE A 1 282 ? 19.701 2.466 -12.796 1.00 90.50 282 ILE A CA 1
ATOM 2235 C C . ILE A 1 282 ? 20.645 3.394 -13.568 1.00 90.50 282 ILE A C 1
ATOM 2237 O O . ILE A 1 282 ? 21.372 2.933 -14.450 1.00 90.50 282 ILE A O 1
ATOM 2241 N N . ARG A 1 283 ? 20.714 4.678 -13.184 1.00 92.69 283 ARG A N 1
ATOM 2242 C CA . ARG A 1 283 ? 21.623 5.655 -13.798 1.00 92.69 283 ARG A CA 1
ATOM 2243 C C . ARG A 1 283 ? 23.073 5.188 -13.722 1.00 92.69 283 ARG A C 1
ATOM 2245 O O . ARG A 1 283 ? 23.765 5.176 -14.734 1.00 92.69 283 ARG A O 1
ATOM 2252 N N . ARG A 1 284 ? 23.518 4.726 -12.548 1.00 92.44 284 ARG A N 1
ATOM 2253 C CA . ARG A 1 284 ? 24.885 4.223 -12.343 1.00 92.44 284 ARG A CA 1
ATOM 2254 C C . ARG A 1 284 ? 25.188 2.979 -13.180 1.00 92.44 284 ARG A C 1
ATOM 2256 O O . ARG A 1 284 ? 26.316 2.832 -13.644 1.00 92.44 284 ARG A O 1
ATOM 2263 N N . ILE A 1 285 ? 24.227 2.069 -13.339 1.00 92.25 285 ILE A N 1
ATOM 2264 C CA . ILE A 1 285 ? 24.390 0.871 -14.176 1.00 92.25 285 ILE A CA 1
ATOM 2265 C C . ILE A 1 285 ? 24.560 1.277 -15.642 1.00 92.25 285 ILE A C 1
ATOM 2267 O O . ILE A 1 285 ? 25.510 0.842 -16.286 1.00 92.25 285 ILE A O 1
ATOM 2271 N N . ILE A 1 286 ? 23.692 2.153 -16.146 1.00 95.12 286 ILE A N 1
ATOM 2272 C CA . ILE A 1 286 ? 23.718 2.592 -17.546 1.00 95.12 286 ILE A CA 1
ATOM 2273 C C . ILE A 1 286 ? 24.972 3.414 -17.847 1.00 95.12 286 ILE A C 1
ATOM 2275 O O . ILE A 1 286 ? 25.609 3.179 -18.865 1.00 95.12 286 ILE A O 1
ATOM 2279 N N . GLU A 1 287 ? 25.387 4.315 -16.953 1.00 95.31 287 GLU A N 1
ATOM 2280 C CA . GLU A 1 287 ? 26.635 5.076 -17.108 1.00 95.31 287 GLU A CA 1
ATOM 2281 C C . GLU A 1 287 ? 27.866 4.157 -17.181 1.00 95.31 287 GLU A C 1
ATOM 2283 O O . GLU A 1 287 ? 28.779 4.410 -17.962 1.00 95.31 287 GLU A O 1
ATOM 2288 N N . LYS A 1 288 ? 27.901 3.065 -16.403 1.00 93.00 288 LYS A N 1
ATOM 2289 C CA . LYS A 1 288 ? 28.985 2.071 -16.484 1.00 93.00 288 LYS A CA 1
ATOM 2290 C C . LYS A 1 288 ? 28.989 1.322 -17.813 1.00 93.00 288 LYS A C 1
ATOM 2292 O O . LYS A 1 288 ? 30.060 1.068 -18.355 1.00 93.00 288 LYS A O 1
ATOM 2297 N N . GLU A 1 289 ? 27.815 0.957 -18.318 1.00 93.88 289 GLU A N 1
ATOM 2298 C CA . GLU A 1 289 ? 27.695 0.302 -19.623 1.00 93.88 289 GLU A CA 1
ATOM 2299 C C . GLU A 1 289 ? 28.066 1.256 -20.762 1.00 93.88 289 GLU A C 1
ATOM 2301 O O . GLU A 1 289 ? 28.786 0.851 -21.666 1.00 93.88 289 GLU A O 1
ATOM 2306 N N . ALA A 1 290 ? 27.690 2.535 -20.668 1.00 95.19 290 ALA A N 1
ATOM 2307 C CA . ALA A 1 290 ? 28.107 3.562 -21.618 1.00 95.19 290 ALA A CA 1
ATOM 2308 C C . ALA A 1 290 ? 29.639 3.656 -21.698 1.00 95.19 290 ALA A C 1
ATOM 2310 O O . ALA A 1 290 ? 30.200 3.556 -22.781 1.00 95.19 290 ALA A O 1
ATOM 2311 N N . VAL A 1 291 ? 30.324 3.735 -20.550 1.00 95.12 291 VAL A N 1
ATOM 2312 C CA . VAL A 1 291 ? 31.798 3.755 -20.496 1.00 95.12 291 VAL A CA 1
ATOM 2313 C C . VAL A 1 291 ? 32.408 2.481 -21.077 1.00 95.12 291 VAL A C 1
ATOM 2315 O O . VAL A 1 291 ? 33.388 2.551 -21.812 1.00 95.12 291 VAL A O 1
ATOM 2318 N N . LYS A 1 292 ? 31.837 1.313 -20.762 1.00 94.19 292 LYS A N 1
ATOM 2319 C CA . LYS A 1 292 ? 32.316 0.021 -21.272 1.00 94.19 292 LYS A CA 1
ATOM 2320 C C . LYS A 1 292 ? 32.230 -0.072 -22.797 1.00 94.19 292 LYS A C 1
ATOM 2322 O O . LYS A 1 292 ? 33.058 -0.737 -23.408 1.00 94.19 292 LYS A O 1
ATOM 2327 N N . GLU A 1 293 ? 31.215 0.551 -23.380 1.00 94.06 293 GLU A N 1
ATOM 2328 C CA . GLU A 1 293 ? 30.970 0.571 -24.821 1.00 94.06 293 GLU A CA 1
ATOM 2329 C C . GLU A 1 293 ? 31.511 1.832 -25.510 1.00 94.06 293 GLU A C 1
ATOM 2331 O O . GLU A 1 293 ? 31.212 2.063 -26.677 1.00 94.06 293 GLU A O 1
ATOM 2336 N N . GLU A 1 294 ? 32.291 2.651 -24.795 1.00 94.50 294 GLU A N 1
ATOM 2337 C CA . GLU A 1 294 ? 32.866 3.907 -25.299 1.00 94.50 294 GLU A CA 1
ATOM 2338 C C . GLU A 1 294 ? 31.807 4.912 -25.806 1.00 94.50 294 GLU A C 1
ATOM 2340 O O . GLU A 1 294 ? 32.072 5.783 -26.635 1.00 94.50 294 GLU A O 1
ATOM 2345 N N . ILE A 1 295 ? 30.589 4.825 -25.268 1.00 94.81 295 ILE A N 1
ATOM 2346 C CA . ILE A 1 295 ? 29.475 5.726 -25.556 1.00 94.81 295 ILE A CA 1
ATOM 2347 C C . ILE A 1 295 ? 29.565 6.946 -24.635 1.00 94.81 295 ILE A C 1
ATOM 2349 O O . ILE A 1 295 ? 29.518 6.836 -23.410 1.00 94.81 295 ILE A O 1
ATOM 2353 N N . THR A 1 296 ? 29.629 8.135 -25.231 1.00 93.56 296 THR A N 1
ATOM 2354 C CA . THR A 1 296 ? 29.717 9.415 -24.507 1.00 93.56 296 THR A CA 1
ATOM 2355 C C . THR A 1 296 ? 28.358 10.059 -24.233 1.00 93.56 296 THR A C 1
ATOM 2357 O O . THR A 1 296 ? 28.254 10.915 -23.356 1.00 93.56 296 THR A O 1
ATOM 2360 N N . VAL A 1 297 ? 27.305 9.638 -24.943 1.00 95.62 297 VAL A N 1
ATOM 2361 C CA . VAL A 1 297 ? 25.937 10.154 -24.789 1.00 95.62 297 VAL A CA 1
ATOM 2362 C C . VAL A 1 297 ? 24.962 8.996 -24.608 1.00 95.62 297 VAL A C 1
ATOM 2364 O O . VAL A 1 297 ? 24.764 8.186 -25.511 1.00 95.62 297 VAL A O 1
ATOM 2367 N N . VAL A 1 298 ? 24.323 8.922 -23.443 1.00 95.62 298 VAL A N 1
ATOM 2368 C CA . VAL A 1 298 ? 23.274 7.942 -23.162 1.00 95.62 298 VAL A CA 1
ATOM 2369 C C . VAL A 1 298 ? 22.009 8.323 -23.921 1.00 95.62 298 VAL A C 1
ATOM 2371 O O . VAL A 1 298 ? 21.387 9.351 -23.649 1.00 95.62 298 VAL A O 1
ATOM 2374 N N . THR A 1 299 ? 21.622 7.461 -24.857 1.00 95.81 299 THR A N 1
ATOM 2375 C CA . THR A 1 299 ? 20.390 7.559 -25.645 1.00 95.81 299 THR A CA 1
ATOM 2376 C C . THR A 1 299 ? 19.291 6.674 -25.060 1.00 95.81 299 THR A C 1
ATOM 2378 O O . THR A 1 299 ? 19.571 5.735 -24.307 1.00 95.81 299 THR A O 1
ATOM 2381 N N . LEU A 1 300 ? 18.033 6.920 -25.443 1.00 93.94 300 LEU A N 1
ATOM 2382 C CA . LEU A 1 300 ? 16.919 6.038 -25.084 1.00 93.94 300 LEU A CA 1
ATOM 2383 C C . LEU A 1 300 ? 17.173 4.584 -25.518 1.00 93.94 300 LEU A C 1
ATOM 2385 O O . LEU A 1 300 ? 16.847 3.653 -24.786 1.00 93.94 300 LEU A O 1
ATOM 2389 N N . GLU A 1 301 ? 17.818 4.373 -26.666 1.00 94.00 301 GLU A N 1
ATOM 2390 C CA . GLU A 1 301 ? 18.180 3.036 -27.145 1.00 94.00 301 GLU A CA 1
ATOM 2391 C C . GLU A 1 301 ? 19.099 2.296 -26.161 1.00 94.00 301 GLU A C 1
ATOM 2393 O O . GLU A 1 301 ? 18.839 1.137 -25.823 1.00 94.00 301 GLU A O 1
ATOM 2398 N N . LEU A 1 302 ? 20.133 2.970 -25.644 1.00 93.12 302 LEU A N 1
ATOM 2399 C CA . LEU A 1 302 ? 21.028 2.390 -24.643 1.00 93.12 302 LEU A CA 1
ATOM 2400 C C . LEU A 1 302 ? 20.268 2.043 -23.356 1.00 93.12 302 LEU A C 1
ATOM 2402 O O . LEU A 1 302 ? 20.470 0.961 -22.803 1.00 93.12 302 LEU A O 1
ATOM 2406 N N . VAL A 1 303 ? 19.364 2.920 -22.904 1.00 93.19 303 VAL A N 1
ATOM 2407 C CA . VAL A 1 303 ? 18.507 2.662 -21.734 1.00 93.19 303 VAL A CA 1
ATOM 2408 C C . VAL A 1 303 ? 17.681 1.392 -21.946 1.00 93.19 303 VAL A C 1
ATOM 2410 O O . VAL A 1 303 ? 17.754 0.472 -21.132 1.00 93.19 303 VAL A O 1
ATOM 2413 N N . LEU A 1 304 ? 16.953 1.291 -23.062 1.00 91.25 304 LEU A N 1
ATOM 2414 C CA . LEU A 1 304 ? 16.101 0.138 -23.377 1.00 91.25 304 LEU A CA 1
ATOM 2415 C C . LEU A 1 304 ? 16.906 -1.162 -23.518 1.00 91.25 304 LEU A C 1
ATOM 2417 O O . LEU A 1 304 ? 16.463 -2.232 -23.086 1.00 91.25 304 LEU A O 1
ATOM 2421 N N . ARG A 1 305 ? 18.114 -1.088 -24.085 1.00 91.31 305 ARG A N 1
ATOM 2422 C CA . ARG A 1 305 ? 19.017 -2.239 -24.196 1.00 91.31 305 ARG A CA 1
ATOM 2423 C C . ARG A 1 305 ? 19.513 -2.703 -22.828 1.00 91.31 305 ARG A C 1
ATOM 2425 O O . ARG A 1 305 ? 19.488 -3.905 -22.553 1.00 91.31 305 ARG A O 1
ATOM 2432 N N . CYS A 1 306 ? 19.913 -1.774 -21.961 1.00 89.62 306 CYS A N 1
ATOM 2433 C CA . CYS A 1 306 ? 20.290 -2.066 -20.580 1.00 89.62 306 CYS A CA 1
ATOM 2434 C C . CYS A 1 306 ? 19.114 -2.670 -19.803 1.00 89.62 306 CYS A C 1
ATOM 2436 O O . CYS A 1 306 ? 19.279 -3.708 -19.166 1.00 89.62 306 CYS A O 1
ATOM 2438 N N . GLU A 1 307 ? 17.909 -2.107 -19.916 1.00 86.19 307 GLU A N 1
ATOM 2439 C CA . GLU A 1 307 ? 16.709 -2.691 -19.310 1.00 86.19 307 GLU A CA 1
ATOM 2440 C C . GLU A 1 307 ? 16.511 -4.142 -19.747 1.00 86.19 307 GLU A C 1
ATOM 2442 O O . GLU A 1 307 ? 16.311 -5.010 -18.903 1.00 86.19 307 GLU A O 1
ATOM 2447 N N . LYS A 1 308 ? 16.623 -4.438 -21.047 1.00 84.12 308 LYS A N 1
ATOM 2448 C CA . LYS A 1 308 ? 16.492 -5.809 -21.559 1.00 84.12 308 LYS A CA 1
ATOM 2449 C C . LYS A 1 308 ? 17.568 -6.742 -20.993 1.00 84.12 308 LYS A C 1
ATOM 2451 O O . LYS A 1 308 ? 17.250 -7.866 -20.618 1.00 84.12 308 LYS A O 1
ATOM 2456 N N . LYS A 1 309 ? 18.815 -6.271 -20.912 1.00 82.50 309 LYS A N 1
ATOM 2457 C CA . LYS A 1 309 ? 19.973 -7.030 -20.415 1.00 82.50 309 LYS A CA 1
ATOM 2458 C C . LYS A 1 309 ? 19.884 -7.349 -18.920 1.00 82.50 309 LYS A C 1
ATOM 2460 O O . LYS A 1 309 ? 20.258 -8.443 -18.509 1.00 82.50 309 LYS A O 1
ATOM 2465 N N . TYR A 1 310 ? 19.404 -6.409 -18.108 1.00 73.31 310 TYR A N 1
ATOM 2466 C CA . TYR A 1 310 ? 19.346 -6.574 -16.653 1.00 73.31 310 TYR A CA 1
ATOM 2467 C C . TYR A 1 310 ? 17.998 -7.106 -16.158 1.00 73.31 310 TYR A C 1
ATOM 2469 O O . TYR A 1 310 ? 17.968 -7.775 -15.129 1.00 73.31 310 TYR A O 1
ATOM 2477 N N . ARG A 1 311 ? 16.902 -6.940 -16.911 1.00 63.09 311 ARG A N 1
ATOM 2478 C CA . ARG A 1 311 ? 15.595 -7.555 -16.605 1.00 63.09 311 ARG A CA 1
ATOM 2479 C C . ARG A 1 311 ? 15.634 -9.088 -16.658 1.00 63.09 311 ARG A C 1
ATOM 2481 O O . ARG A 1 311 ? 14.885 -9.719 -15.928 1.00 63.09 311 ARG A O 1
ATOM 2488 N N . SER A 1 312 ? 16.522 -9.700 -17.449 1.00 47.78 312 SER A N 1
ATOM 2489 C CA . SER A 1 312 ? 16.722 -11.161 -17.440 1.00 47.78 312 SER A CA 1
ATOM 2490 C C . SER A 1 312 ? 17.490 -11.684 -16.217 1.00 47.78 312 SER A C 1
ATOM 2492 O O . SER A 1 312 ? 17.467 -12.882 -15.965 1.00 47.78 312 SER A O 1
ATOM 2494 N N . GLY A 1 313 ? 18.176 -10.812 -15.465 1.00 36.78 313 GLY A N 1
ATOM 2495 C CA . GLY A 1 313 ? 18.851 -11.156 -14.202 1.00 36.78 313 GLY A CA 1
ATOM 2496 C C . GLY A 1 313 ? 18.128 -10.644 -12.949 1.00 36.78 313 GLY A C 1
ATOM 2497 O O . GLY A 1 313 ? 18.367 -11.141 -11.854 1.00 36.78 313 GLY A O 1
ATOM 2498 N N . MET A 1 314 ? 17.236 -9.666 -13.115 1.00 37.59 314 MET A N 1
ATOM 2499 C CA . MET A 1 314 ? 16.374 -9.073 -12.095 1.00 37.59 314 MET A CA 1
ATOM 2500 C C . MET A 1 314 ? 14.914 -9.313 -12.493 1.00 37.59 314 MET A C 1
ATOM 2502 O O . MET A 1 314 ? 14.227 -8.398 -12.952 1.00 37.59 314 MET A O 1
ATOM 2506 N N . GLU A 1 315 ? 14.438 -10.553 -12.394 1.00 28.38 315 GLU A N 1
ATOM 2507 C CA . GLU A 1 315 ? 13.011 -10.822 -12.586 1.00 28.38 315 GLU A CA 1
ATOM 2508 C C . GLU A 1 315 ? 12.221 -10.283 -11.381 1.00 28.38 315 GLU A C 1
ATOM 2510 O O . GLU A 1 315 ? 12.053 -10.979 -10.380 1.00 28.38 315 GLU A O 1
ATOM 2515 N N . LEU A 1 316 ? 11.774 -9.025 -11.498 1.00 33.31 316 LEU A N 1
ATOM 2516 C CA . LEU A 1 316 ? 10.702 -8.418 -10.699 1.00 33.31 316 LEU A CA 1
ATOM 2517 C C . LEU A 1 316 ? 9.328 -8.988 -11.091 1.00 33.31 316 LEU A C 1
ATOM 2519 O O . LEU A 1 316 ? 9.022 -9.019 -12.310 1.00 33.31 316 LEU A O 1
#

InterPro domains:
  IPR009249 Ferredoxin-dependent bilin reductase [PF05996] (33-230)
  IPR013580 Light-independent protochlorophyllide reductase subunit B-like, C-terminal [PF08369] (263-304)
  IPR042298 Proto-chlorophyllide reductase, C-terminal [G3DSA:1.10.8.550] (262-310)

Radius of gyration: 20.98 Å; Cα contacts (8 Å, |Δi|>4): 518; chains: 1; bounding box: 57×47×50 Å

Mean predicted aligned error: 7.02 Å

Nearest PDB structures (foldseek):
  2g18-assembly1_A  TM=8.167E-01  e=3.196E-10  Anabaena sp.
  3i95-assembly1_A  TM=7.538E-01  e=3.196E-10  Synechocystis sp. PCC 6803
  4eoc-assembly1_A  TM=7.662E-01  e=6.549E-10  Synechocystis sp. PCC 6803 substr. Kazusa
  5b4j-assembly1_A  TM=7.592E-01  e=5.616E-10  Synechocystis sp. PCC 6803
  3nb9-assembly1_A  TM=7.523E-01  e=8.039E-10  Synechocystis sp. PCC 6803